Protein AF-A0A7S1EB50-F1 (afdb_monomer)

Radius of gyration: 29.77 Å; Cα contacts (8 Å, |Δi|>4): 105; chains: 1; bounding box: 61×73×79 Å

Foldseek 3Di:
DDFDADPVRHGPDPPPPPDPPPPPPVLPPLPLVVVVVLLVVLVVPLPPQVSLLVSLVVVLVSVVSVHDCLVCLLSLLVSQLVHDPVHNNSLVSQLVSCLVDVVSLVSNLVSLVVCCVVRVVRSVVSNQSSCCSNVNDDDDDDDDPPPPPPPPDDDPPDPPDDPDDDDDDDDDDDDDDD

Solvent-accessible surface area (backbone atoms only — not comparable to full-atom values): 11527 Å² total; per-residue (Å²): 139,84,83,67,56,46,98,86,69,46,74,61,77,74,93,79,76,92,74,79,73,75,77,74,67,80,68,73,81,67,60,72,62,56,58,54,50,53,52,51,46,52,70,70,42,70,86,39,64,70,61,39,40,54,50,26,53,48,50,47,57,37,44,79,70,71,45,76,61,72,89,46,39,71,61,54,50,55,51,45,65,69,45,53,91,92,45,60,40,55,53,50,33,52,50,54,50,18,64,78,33,56,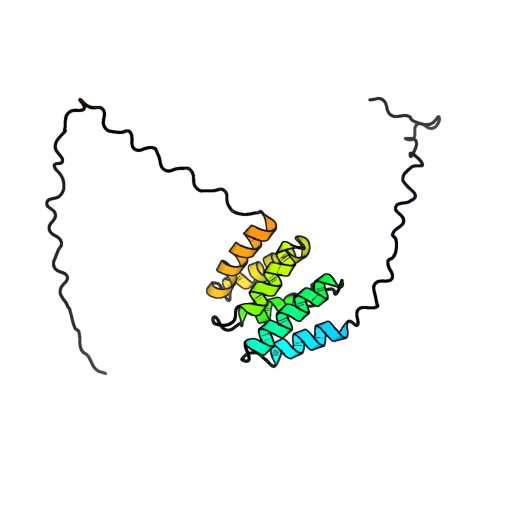69,58,29,50,55,53,42,55,54,45,60,74,49,26,88,84,43,49,87,57,30,52,67,49,45,56,54,42,45,33,53,69,76,41,73,78,79,79,78,77,77,75,78,76,74,73,73,78,60,95,81,65,78,83,78,72,91,83,82,80,92,70,76,80,80,84,81,76,87,79,84,83,85,78,93,132

Organism: Hemiselmis andersenii (NCBI:txid464988)

Sequence (178 aa):
MRGRFDESGYPVQSEGADRIAYDAEVTPQAKPWMLFQGLTALYVYKRAPRARAALCNSLVAMHNKGYDLEAYLPQLCDLSLREPPSDPSLKKALLTVSSECPTFAFSVWYFLQSVQDECPAQTKPFLYLLEACIFGPPPPPPPPPRRRRPSPGAPLEESRAWTGSPPLVGTGRAVSQS

Mean predicted aligned error: 14.93 Å

pLDDT: mean 82.05, std 17.03, range [43.88, 98.31]

Secondary structure (DSSP, 8-state):
-PPPB-TTS-B---S----------------THHHHHHHHHHHH-TT-HHHHHHHHHHHHHHHTTT---GGGHHHHHHHHHT--TT--HHHHHHHHHHHH-HHHHHHHHHHHHHTTTTSHHHHHHHHHHHHHHHH-SPPPPPPPP---PPPTT-----------PPP-----------

Structure (mmCIF, N/CA/C/O backbone):
data_AF-A0A7S1EB50-F1
#
_entry.id   AF-A0A7S1EB50-F1
#
loop_
_atom_site.group_PDB
_atom_site.id
_atom_site.type_symbol
_atom_site.label_atom_id
_atom_site.label_alt_id
_atom_site.label_comp_id
_atom_site.label_asym_id
_atom_site.label_en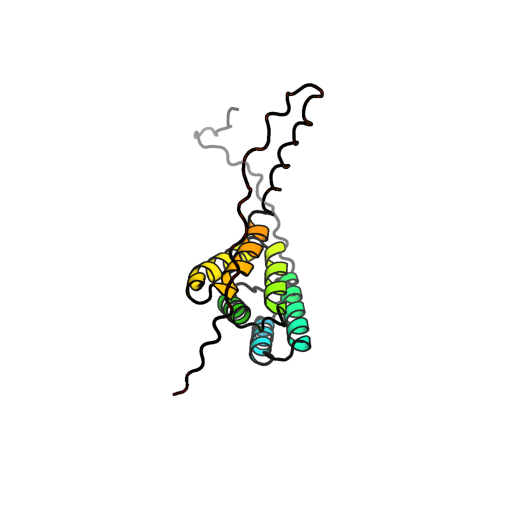tity_id
_atom_site.label_seq_id
_atom_site.pdbx_PDB_ins_code
_atom_site.Cartn_x
_atom_site.Cartn_y
_atom_site.Cartn_z
_atom_site.occupancy
_atom_site.B_iso_or_equiv
_atom_site.auth_seq_id
_atom_site.auth_comp_id
_atom_site.auth_asym_id
_atom_site.auth_atom_id
_atom_site.pdbx_PDB_model_num
ATOM 1 N N . MET A 1 1 ? 17.635 45.102 -1.025 1.00 49.16 1 MET A N 1
ATOM 2 C CA . MET A 1 1 ? 18.226 44.421 -2.197 1.00 49.16 1 MET A CA 1
ATOM 3 C C . MET A 1 1 ? 17.653 45.072 -3.451 1.00 49.16 1 MET A C 1
ATOM 5 O O . MET A 1 1 ? 16.439 45.078 -3.585 1.00 49.16 1 MET A O 1
ATOM 9 N N . ARG A 1 2 ? 18.474 45.718 -4.292 1.00 51.72 2 ARG A N 1
ATOM 10 C CA . ARG A 1 2 ? 18.031 46.344 -5.557 1.00 51.72 2 ARG A CA 1
ATOM 11 C C . ARG A 1 2 ? 18.308 45.369 -6.706 1.00 51.72 2 ARG A C 1
ATOM 13 O O . ARG A 1 2 ? 19.456 44.963 -6.860 1.00 51.72 2 ARG A O 1
ATOM 20 N N . GLY A 1 3 ? 17.280 44.977 -7.459 1.00 60.62 3 GLY A N 1
ATOM 21 C CA . GLY A 1 3 ? 17.431 44.154 -8.667 1.00 60.62 3 GLY A CA 1
ATOM 22 C C . GLY A 1 3 ? 18.062 44.950 -9.814 1.00 60.62 3 GLY A C 1
ATOM 23 O O . GLY A 1 3 ? 17.874 46.165 -9.886 1.00 60.62 3 GLY A O 1
ATOM 24 N N . ARG A 1 4 ? 18.837 44.284 -10.682 1.00 70.00 4 ARG A N 1
ATOM 25 C CA . ARG A 1 4 ? 19.349 44.874 -11.931 1.00 70.00 4 ARG A CA 1
ATOM 26 C C . ARG A 1 4 ? 18.284 44.755 -13.022 1.00 70.00 4 ARG A C 1
ATOM 28 O O . ARG A 1 4 ? 17.777 43.664 -13.266 1.00 70.00 4 ARG A O 1
ATOM 35 N N . PHE A 1 5 ? 17.997 45.875 -13.669 1.00 76.19 5 PHE A N 1
ATOM 36 C CA . PHE A 1 5 ? 17.127 45.984 -14.837 1.00 76.19 5 PHE A CA 1
ATOM 37 C C . PHE A 1 5 ? 17.976 46.464 -16.016 1.00 76.19 5 PHE A C 1
ATOM 39 O O . PHE A 1 5 ? 18.967 47.169 -15.798 1.00 76.19 5 PHE A O 1
ATOM 46 N N . ASP A 1 6 ? 17.630 46.043 -17.228 1.00 78.19 6 ASP A N 1
ATOM 47 C CA . ASP A 1 6 ? 18.276 46.537 -18.444 1.00 78.19 6 ASP A CA 1
ATOM 48 C C . ASP A 1 6 ? 17.804 47.958 -18.806 1.00 78.19 6 ASP A C 1
ATOM 50 O O . ASP A 1 6 ? 16.931 48.534 -18.150 1.00 78.19 6 ASP A O 1
ATOM 54 N N . GLU A 1 7 ? 18.390 48.545 -19.855 1.00 75.19 7 GLU A N 1
ATOM 55 C CA . GLU A 1 7 ? 18.033 49.893 -20.327 1.00 75.19 7 GLU A CA 1
ATOM 56 C C . GLU A 1 7 ? 16.587 49.994 -20.845 1.00 75.19 7 GLU A C 1
ATOM 58 O O . GLU A 1 7 ? 16.053 51.096 -20.966 1.00 75.19 7 GLU A O 1
ATOM 63 N N . SER A 1 8 ? 15.920 48.861 -21.090 1.00 77.12 8 SER A N 1
ATOM 64 C CA . SER A 1 8 ? 14.496 48.792 -21.431 1.00 77.12 8 SER A CA 1
ATOM 65 C C . SER A 1 8 ? 13.569 48.617 -20.220 1.00 77.12 8 SER A C 1
ATOM 67 O O . SER A 1 8 ? 12.350 48.578 -20.385 1.00 77.12 8 SER A O 1
ATOM 69 N N . GLY A 1 9 ? 14.115 48.557 -19.002 1.00 74.31 9 GLY A N 1
ATOM 70 C CA . GLY A 1 9 ? 13.346 48.434 -17.764 1.00 74.31 9 GLY A CA 1
ATOM 71 C C . GLY A 1 9 ? 12.836 47.021 -17.472 1.00 74.31 9 GLY A C 1
ATOM 72 O O . GLY A 1 9 ? 12.031 46.852 -16.554 1.00 74.31 9 GLY A O 1
ATOM 73 N N . TYR A 1 10 ? 13.304 46.004 -18.200 1.00 64.12 10 TYR A N 1
ATOM 74 C CA . TYR A 1 10 ? 12.953 44.611 -17.940 1.00 64.12 10 TYR A CA 1
ATOM 75 C C . TYR A 1 10 ? 13.976 43.958 -16.996 1.00 64.12 10 TYR A C 1
ATOM 77 O O . TYR A 1 10 ? 15.159 44.318 -16.993 1.00 64.12 10 TYR A O 1
ATOM 85 N N . PRO A 1 11 ? 13.535 43.036 -16.116 1.00 68.00 11 PRO A N 1
ATOM 86 C CA . PRO A 1 11 ? 14.445 42.329 -15.226 1.00 68.00 11 PRO A CA 1
ATOM 87 C C . PRO A 1 11 ? 15.399 41.475 -16.063 1.00 68.00 11 PRO A C 1
ATOM 89 O O . PRO A 1 11 ? 14.957 40.634 -16.845 1.00 68.00 11 PRO A O 1
ATOM 92 N N . VAL A 1 12 ? 16.706 41.687 -15.882 1.00 68.38 12 VAL A N 1
ATOM 93 C CA . VAL A 1 12 ? 17.742 40.910 -16.571 1.00 68.38 12 VAL A CA 1
ATOM 94 C C . VAL A 1 12 ? 17.598 39.455 -16.134 1.00 68.38 12 VAL A C 1
ATOM 96 O O . VAL A 1 12 ? 17.853 39.128 -14.972 1.00 68.38 12 VAL A O 1
ATOM 99 N N . GLN A 1 13 ? 17.156 38.584 -17.044 1.00 63.00 13 GLN A N 1
ATOM 100 C CA . GLN A 1 13 ? 17.143 37.146 -16.801 1.00 63.00 13 GLN A CA 1
ATOM 101 C C . GLN A 1 13 ? 18.594 36.702 -16.609 1.00 63.00 13 GLN A C 1
ATOM 103 O O . GLN A 1 13 ? 19.422 36.864 -17.502 1.00 63.00 13 GLN A O 1
ATOM 108 N N . SER A 1 14 ? 18.935 36.208 -15.417 1.00 60.41 14 SER A N 1
ATOM 109 C CA . SER A 1 14 ? 20.271 35.680 -15.169 1.00 60.41 14 SER A CA 1
ATOM 110 C C . SER A 1 14 ? 20.460 34.422 -16.014 1.00 60.41 14 SER A C 1
ATOM 112 O O . SER A 1 14 ? 19.886 33.378 -15.697 1.00 60.41 14 SER A O 1
ATOM 114 N N . GLU A 1 15 ? 21.266 34.517 -17.070 1.00 56.25 15 GLU A N 1
ATOM 115 C CA . GLU A 1 15 ? 21.808 33.376 -17.810 1.00 56.25 15 GLU A CA 1
ATOM 116 C C . GLU A 1 15 ? 22.700 32.552 -16.868 1.00 56.25 15 GLU A C 1
ATOM 118 O O . GLU A 1 15 ? 23.909 32.740 -16.765 1.00 56.25 15 GLU A O 1
ATOM 123 N N . GLY A 1 16 ? 22.066 31.690 -16.080 1.00 52.09 16 GLY A N 1
ATOM 124 C CA . GLY A 1 16 ? 22.719 30.879 -15.056 1.00 52.09 16 GLY A CA 1
ATOM 125 C C . GLY A 1 16 ? 21.873 29.698 -14.587 1.00 52.09 16 GLY A C 1
ATOM 126 O O . GLY A 1 16 ? 22.084 29.213 -13.481 1.00 52.09 16 GLY A O 1
ATOM 127 N N . ALA A 1 17 ? 20.904 29.255 -15.396 1.00 51.28 17 ALA A N 1
ATOM 128 C CA . ALA A 1 17 ? 20.022 28.128 -15.081 1.00 51.28 17 ALA A CA 1
ATOM 129 C C . ALA A 1 17 ? 20.026 27.018 -16.150 1.00 51.28 17 ALA A C 1
ATOM 131 O O . ALA A 1 17 ? 19.278 26.054 -16.028 1.00 51.28 17 ALA A O 1
ATOM 132 N N . ASP A 1 18 ? 20.899 27.098 -17.156 1.00 50.00 18 ASP A N 1
ATOM 133 C CA . ASP A 1 18 ? 21.040 26.053 -18.171 1.00 50.00 18 ASP A CA 1
ATOM 134 C C . ASP A 1 18 ? 22.227 25.153 -17.843 1.00 50.00 18 ASP A C 1
ATOM 136 O O . ASP A 1 18 ? 23.355 25.408 -18.262 1.00 50.00 18 ASP A O 1
ATOM 140 N N . ARG A 1 19 ? 21.949 24.115 -17.044 1.00 46.94 19 ARG A N 1
ATOM 141 C CA . ARG A 1 19 ? 22.565 22.768 -17.054 1.00 46.94 19 ARG A CA 1
ATOM 142 C C . ARG A 1 19 ? 22.299 22.057 -15.727 1.00 46.94 19 ARG A C 1
ATOM 144 O O . ARG A 1 19 ? 23.217 21.635 -15.032 1.00 46.94 19 ARG A O 1
ATOM 151 N N . ILE A 1 20 ? 21.027 21.834 -15.404 1.00 52.47 20 ILE A N 1
ATOM 152 C CA . ILE A 1 20 ? 20.704 20.544 -14.792 1.00 52.47 20 ILE A CA 1
ATOM 153 C C . ILE A 1 20 ? 20.664 19.587 -15.974 1.00 52.47 20 ILE A C 1
ATOM 155 O O . ILE A 1 20 ? 19.662 19.479 -16.677 1.00 52.47 20 ILE A O 1
ATOM 159 N N . ALA A 1 21 ? 21.819 18.991 -16.270 1.00 46.69 21 ALA A N 1
ATOM 160 C CA . ALA A 1 21 ? 21.855 17.798 -17.087 1.00 46.69 21 ALA A CA 1
ATOM 161 C C . ALA A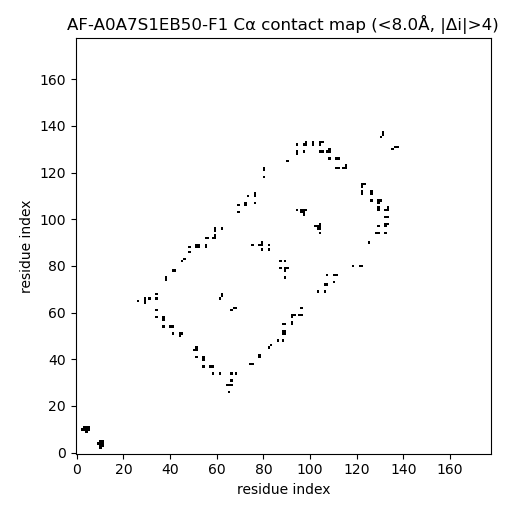 1 21 ? 20.953 16.791 -16.371 1.00 46.69 21 ALA A C 1
ATOM 163 O O . ALA A 1 21 ? 21.308 16.263 -15.320 1.00 46.69 21 ALA A O 1
ATOM 164 N N . TYR A 1 22 ? 19.746 16.591 -16.898 1.00 51.50 22 TYR A N 1
ATOM 165 C CA . TYR A 1 22 ? 19.056 15.335 -16.696 1.00 51.50 22 TYR A CA 1
ATOM 166 C C . TYR A 1 22 ? 19.964 14.305 -17.355 1.00 51.50 22 TYR A C 1
ATOM 168 O O . TYR A 1 22 ? 19.882 14.083 -18.564 1.00 51.50 22 TYR A O 1
ATOM 176 N N . ASP A 1 23 ? 20.889 13.750 -16.573 1.00 43.88 23 ASP A N 1
ATOM 177 C CA . ASP A 1 23 ? 21.446 12.442 -16.851 1.00 43.88 23 ASP A CA 1
ATOM 178 C C . ASP A 1 23 ? 20.229 11.530 -16.948 1.00 43.88 23 ASP A C 1
ATOM 180 O O . ASP A 1 23 ? 19.677 11.059 -15.954 1.00 43.88 23 ASP A O 1
ATOM 184 N N . ALA A 1 24 ? 19.732 11.375 -18.173 1.00 52.19 24 ALA A N 1
ATOM 185 C CA . ALA A 1 24 ? 18.823 10.321 -18.545 1.00 52.19 24 ALA A CA 1
ATOM 186 C C . ALA A 1 24 ? 19.638 9.037 -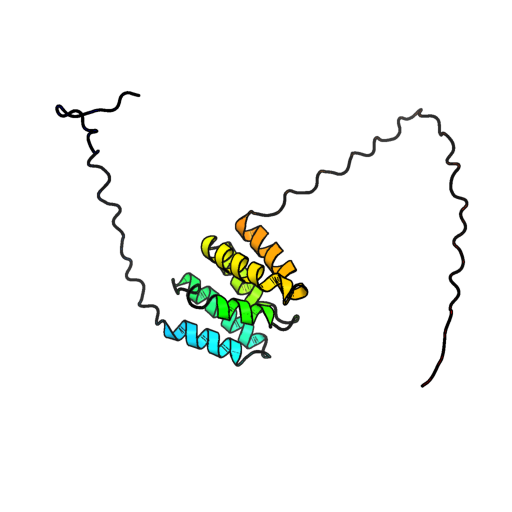18.414 1.00 52.19 24 ALA A C 1
ATOM 188 O O . ALA A 1 24 ? 20.107 8.470 -19.403 1.00 52.19 24 ALA A O 1
ATOM 189 N N . GLU A 1 25 ? 19.874 8.623 -17.165 1.00 54.06 25 GLU A N 1
ATOM 190 C CA . GLU A 1 25 ? 20.243 7.265 -16.844 1.00 54.06 25 GLU A CA 1
ATOM 191 C C . GLU A 1 25 ? 19.271 6.408 -17.633 1.00 54.06 25 GLU A C 1
ATOM 193 O O . GLU A 1 25 ? 18.050 6.528 -17.485 1.00 54.06 25 GLU A O 1
ATOM 198 N N . VAL A 1 26 ? 19.835 5.634 -18.559 1.00 50.88 26 VAL A N 1
ATOM 199 C CA . VAL A 1 26 ? 19.130 4.657 -19.373 1.00 50.88 26 VAL A CA 1
ATOM 200 C C . VAL A 1 26 ? 18.449 3.725 -18.389 1.00 50.88 26 VAL A C 1
ATOM 202 O O . VAL A 1 26 ? 19.030 2.748 -17.921 1.00 50.88 26 VAL A O 1
ATOM 205 N N . THR A 1 27 ? 17.224 4.078 -18.018 1.00 56.44 27 THR A N 1
ATOM 206 C CA . THR A 1 27 ? 16.414 3.302 -17.104 1.00 56.44 27 THR A CA 1
ATOM 207 C C . THR A 1 27 ? 16.140 2.034 -17.895 1.00 56.44 27 THR A C 1
ATOM 209 O O . THR A 1 27 ? 15.552 2.118 -18.980 1.00 56.44 27 THR A O 1
ATOM 212 N N . PRO A 1 28 ? 16.662 0.872 -17.465 1.00 54.91 28 PRO A N 1
ATOM 213 C CA . PRO A 1 28 ? 16.503 -0.361 -18.218 1.00 54.91 28 PRO A CA 1
ATOM 214 C C . PRO A 1 28 ? 15.012 -0.527 -18.459 1.00 54.91 28 PRO A C 1
ATOM 216 O O . PRO A 1 28 ? 14.283 -0.567 -17.474 1.00 54.91 28 PRO A O 1
ATOM 219 N N . GLN A 1 29 ? 14.578 -0.537 -19.733 1.00 61.22 29 GLN A N 1
ATOM 220 C CA . GLN A 1 29 ? 13.164 -0.534 -20.125 1.00 61.22 29 GLN A CA 1
ATOM 221 C C . GLN A 1 29 ? 12.398 -1.529 -19.255 1.00 61.22 29 GLN A C 1
ATOM 223 O O . GLN A 1 29 ? 12.422 -2.745 -19.481 1.00 61.22 29 GLN A O 1
ATOM 228 N N . ALA A 1 30 ? 11.773 -0.996 -18.212 1.00 65.44 30 ALA A N 1
ATOM 229 C CA . ALA A 1 30 ? 11.058 -1.764 -17.229 1.00 65.44 30 ALA A CA 1
ATOM 230 C C . ALA A 1 30 ? 9.870 -2.338 -17.982 1.00 65.44 30 ALA A C 1
ATOM 232 O O . ALA A 1 30 ? 9.013 -1.593 -18.449 1.00 65.44 30 ALA A O 1
ATOM 233 N N . LYS A 1 31 ? 9.871 -3.653 -18.214 1.00 80.75 31 LYS A N 1
ATOM 234 C CA . LYS A 1 31 ? 8.859 -4.294 -19.053 1.00 80.75 31 LYS A CA 1
ATOM 235 C C . LYS A 1 31 ? 7.510 -4.156 -18.340 1.00 80.75 31 LYS A C 1
ATOM 237 O O . LYS A 1 31 ? 7.313 -4.856 -17.344 1.00 80.75 31 LYS A O 1
ATOM 242 N N . PRO A 1 32 ? 6.563 -3.322 -18.820 1.00 77.31 32 PRO A N 1
ATOM 243 C CA . PRO A 1 32 ? 5.372 -2.969 -18.037 1.00 77.31 32 PRO A CA 1
ATOM 244 C C . PRO A 1 32 ? 4.503 -4.184 -17.682 1.00 77.31 32 PRO A C 1
ATOM 246 O O . PRO A 1 32 ? 3.821 -4.209 -16.659 1.00 77.31 32 PRO A O 1
ATOM 249 N N . TRP A 1 33 ? 4.581 -5.242 -18.494 1.00 87.06 33 TRP A N 1
ATOM 250 C CA . TRP A 1 33 ? 3.868 -6.497 -18.272 1.00 87.06 33 TRP A CA 1
ATOM 251 C C . TRP A 1 33 ? 4.336 -7.280 -17.036 1.00 87.06 33 TRP A C 1
ATOM 253 O O . TRP A 1 33 ? 3.578 -8.114 -16.545 1.00 87.06 33 TRP A O 1
ATOM 263 N N . MET A 1 34 ? 5.542 -7.036 -16.506 1.00 89.12 34 MET A N 1
ATOM 264 C CA . MET A 1 34 ? 6.026 -7.732 -15.304 1.00 89.12 34 MET A CA 1
ATOM 265 C C . MET A 1 34 ? 5.210 -7.357 -14.062 1.00 89.12 34 MET A C 1
ATOM 267 O O . MET A 1 34 ? 4.841 -8.241 -13.288 1.00 89.12 34 MET A O 1
ATOM 271 N N . LEU A 1 35 ? 4.850 -6.076 -13.911 1.00 91.00 35 LEU A N 1
ATOM 272 C CA . LEU A 1 35 ? 3.951 -5.630 -12.842 1.00 91.00 35 LEU A CA 1
ATOM 273 C C . LEU A 1 35 ? 2.582 -6.286 -12.961 1.00 91.00 35 LEU A C 1
ATOM 275 O O . LEU A 1 35 ? 2.066 -6.828 -11.985 1.00 91.00 35 LEU A O 1
ATOM 279 N N . PHE A 1 36 ? 2.024 -6.292 -14.171 1.00 93.31 36 PHE A N 1
ATOM 280 C CA . PHE A 1 36 ? 0.737 -6.922 -14.434 1.00 93.31 36 PHE A CA 1
ATOM 281 C C . PHE A 1 36 ? 0.748 -8.421 -14.093 1.00 93.31 36 PHE A C 1
ATOM 283 O O . PHE A 1 36 ? -0.198 -8.925 -13.484 1.00 93.31 36 PHE A O 1
ATOM 290 N N . GLN A 1 37 ? 1.826 -9.141 -14.418 1.00 94.19 37 GLN A N 1
ATOM 291 C CA . GLN A 1 37 ? 1.982 -10.547 -14.035 1.00 94.19 37 GLN A CA 1
ATOM 292 C C . GLN A 1 37 ? 2.087 -10.731 -12.519 1.00 94.19 37 GLN A C 1
ATOM 294 O O . GLN A 1 37 ? 1.429 -11.618 -11.977 1.00 94.19 37 GLN A O 1
ATOM 299 N N . GLY A 1 38 ? 2.861 -9.889 -11.827 1.00 93.50 38 GLY A N 1
ATOM 300 C CA . GLY A 1 38 ? 2.959 -9.915 -10.365 1.00 93.50 38 GLY A CA 1
ATOM 301 C C . GLY A 1 38 ? 1.607 -9.665 -9.691 1.00 93.50 38 GLY A C 1
ATOM 302 O O . GLY A 1 38 ? 1.206 -10.409 -8.795 1.00 93.50 38 GLY A O 1
ATOM 303 N N . LEU A 1 39 ? 0.857 -8.679 -10.187 1.00 94.88 39 LEU A N 1
ATOM 304 C CA . LEU A 1 39 ? -0.496 -8.372 -9.733 1.00 94.88 39 LEU A CA 1
ATOM 305 C C . LEU A 1 39 ? -1.450 -9.548 -9.986 1.00 94.88 39 LEU A C 1
ATOM 307 O O . LEU A 1 39 ? -2.152 -9.988 -9.076 1.00 94.88 39 LEU A O 1
ATOM 311 N N . THR A 1 40 ? -1.433 -10.111 -11.195 1.00 95.75 40 THR A N 1
ATOM 312 C CA . THR A 1 40 ? -2.238 -11.289 -11.554 1.00 95.75 40 THR A CA 1
ATOM 313 C C . THR A 1 40 ? -1.913 -12.473 -10.641 1.00 95.75 40 THR A C 1
ATOM 315 O O . THR A 1 40 ? -2.815 -13.134 -10.128 1.00 95.75 40 THR A O 1
ATOM 318 N N . ALA A 1 41 ? -0.630 -12.710 -10.358 1.00 95.31 41 ALA A N 1
ATOM 319 C CA . ALA A 1 41 ? -0.201 -13.753 -9.438 1.00 95.31 41 ALA A CA 1
ATOM 320 C C . ALA A 1 41 ? -0.748 -13.522 -8.019 1.00 95.31 41 ALA A C 1
ATOM 322 O O . ALA A 1 41 ? -1.214 -14.470 -7.390 1.00 95.31 41 ALA A O 1
ATOM 323 N N . LEU A 1 42 ? -0.786 -12.282 -7.519 1.00 95.25 42 LEU A N 1
ATOM 324 C CA . LEU A 1 42 ? -1.401 -11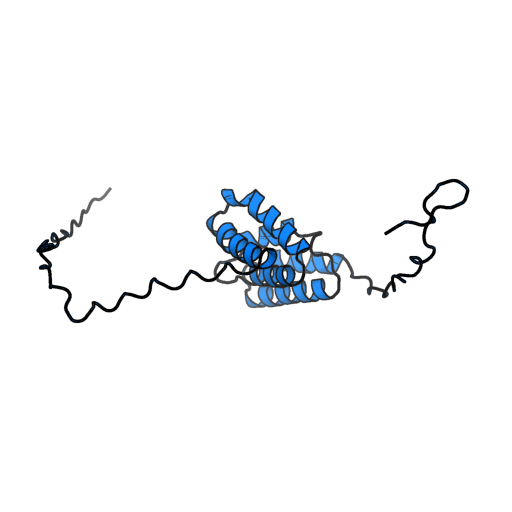.977 -6.220 1.00 95.25 42 LEU A CA 1
ATOM 325 C C . LEU A 1 42 ? -2.907 -12.273 -6.180 1.00 95.25 42 LEU A C 1
ATOM 327 O O . LEU A 1 42 ? -3.405 -12.717 -5.139 1.00 95.25 42 LEU A O 1
ATOM 331 N N . TYR A 1 43 ? -3.623 -12.079 -7.293 1.00 93.69 43 TYR A N 1
ATOM 332 C CA . TYR A 1 43 ? -5.031 -12.471 -7.424 1.00 93.69 43 TYR A CA 1
ATOM 333 C C . TYR A 1 43 ? -5.229 -13.992 -7.434 1.00 93.69 43 TYR A C 1
ATOM 335 O O . TYR A 1 43 ? -6.225 -14.474 -6.890 1.00 93.69 43 TYR A O 1
ATOM 343 N N . VAL A 1 44 ? -4.301 -14.748 -8.024 1.00 94.38 44 VAL A N 1
ATOM 344 C CA . VAL A 1 44 ? -4.361 -16.218 -8.083 1.00 94.38 44 VAL A CA 1
ATOM 345 C C . VAL A 1 44 ? -3.971 -16.837 -6.738 1.00 94.38 44 VAL A C 1
ATOM 347 O O . VAL A 1 44 ? -4.689 -17.674 -6.193 1.00 94.38 44 VAL A O 1
ATOM 350 N N . TYR A 1 45 ? -2.871 -16.386 -6.137 1.00 92.00 45 TYR A N 1
ATOM 351 C CA . TYR A 1 45 ? -2.289 -16.973 -4.929 1.00 92.00 45 TYR A CA 1
ATOM 352 C C . TYR A 1 45 ? -2.868 -16.410 -3.620 1.00 92.00 45 TYR A C 1
ATOM 354 O O . TYR A 1 45 ? -2.153 -16.272 -2.632 1.00 92.00 45 TYR A O 1
ATOM 362 N N . LYS A 1 46 ? -4.175 -16.120 -3.551 1.00 86.88 46 LYS A N 1
ATOM 363 C CA . LYS A 1 46 ? -4.830 -15.507 -2.368 1.00 86.88 46 LYS A CA 1
ATOM 364 C C . LYS A 1 46 ? -4.644 -16.267 -1.047 1.00 86.88 46 LYS A C 1
ATOM 366 O O . LYS A 1 46 ? -4.705 -15.655 0.011 1.00 86.88 46 LYS A O 1
ATOM 371 N N . ARG A 1 47 ? -4.438 -17.588 -1.092 1.00 86.81 47 ARG A N 1
ATOM 372 C CA . ARG A 1 47 ? -4.372 -18.468 0.095 1.00 86.81 47 ARG A CA 1
ATOM 373 C C . ARG A 1 47 ? -3.000 -19.104 0.332 1.00 86.81 47 ARG A C 1
ATOM 375 O O . ARG A 1 47 ? -2.906 -20.058 1.096 1.00 86.81 47 ARG A O 1
ATOM 382 N N . ALA A 1 48 ? -1.949 -18.612 -0.322 1.00 92.44 48 ALA A N 1
ATOM 383 C CA . ALA A 1 48 ? -0.597 -19.154 -0.195 1.00 92.44 48 ALA A CA 1
ATOM 384 C C . ALA A 1 48 ? 0.345 -18.114 0.445 1.00 92.44 48 ALA A C 1
ATOM 386 O O . ALA A 1 48 ? 1.037 -17.409 -0.291 1.00 92.44 48 ALA A O 1
ATOM 387 N N . PRO A 1 49 ? 0.423 -18.018 1.791 1.00 92.19 49 PRO A N 1
ATOM 388 C CA . PRO A 1 49 ? 1.114 -16.915 2.471 1.00 92.19 49 PRO A CA 1
ATOM 389 C C . PRO A 1 49 ? 2.580 -16.758 2.061 1.00 92.19 49 PRO A C 1
ATOM 391 O O . PRO A 1 49 ? 3.057 -15.656 1.819 1.00 92.19 49 PRO A O 1
ATOM 394 N N . ARG A 1 50 ? 3.303 -17.875 1.894 1.00 93.38 50 ARG A N 1
ATOM 395 C CA . ARG A 1 50 ? 4.711 -17.851 1.458 1.00 93.38 50 ARG A CA 1
ATOM 396 C C . ARG A 1 50 ? 4.878 -17.290 0.045 1.00 93.38 50 ARG A C 1
ATOM 398 O O . ARG A 1 50 ? 5.779 -16.492 -0.190 1.00 93.38 50 ARG A O 1
ATOM 405 N N . ALA A 1 51 ? 4.011 -17.696 -0.883 1.00 94.31 51 ALA A N 1
ATOM 406 C CA . ALA A 1 51 ? 4.044 -17.199 -2.255 1.00 94.31 51 ALA A CA 1
ATOM 407 C C . ALA A 1 51 ? 3.670 -15.712 -2.303 1.00 94.31 51 ALA A C 1
ATOM 409 O O . ALA A 1 51 ? 4.342 -14.931 -2.968 1.00 94.31 51 ALA A O 1
ATOM 410 N N . ARG A 1 52 ? 2.650 -15.306 -1.537 1.00 95.31 52 ARG A N 1
ATOM 411 C CA . ARG A 1 52 ? 2.239 -13.903 -1.414 1.00 95.31 52 ARG A CA 1
ATOM 412 C C . ARG A 1 52 ? 3.352 -13.026 -0.865 1.00 95.31 52 ARG A C 1
ATOM 414 O O . ARG A 1 52 ? 3.650 -12.009 -1.479 1.00 95.31 52 ARG A O 1
ATOM 421 N N . ALA A 1 53 ? 4.010 -13.438 0.216 1.00 95.94 53 ALA A N 1
ATOM 422 C CA . ALA A 1 53 ? 5.142 -12.708 0.779 1.00 95.94 53 ALA A CA 1
ATOM 423 C C . ALA A 1 53 ? 6.272 -12.519 -0.251 1.00 95.94 53 ALA A C 1
ATOM 425 O O . ALA A 1 53 ? 6.772 -11.410 -0.419 1.00 95.94 53 ALA A O 1
ATOM 426 N N . ALA A 1 54 ? 6.625 -13.565 -1.007 1.00 96.62 54 ALA A N 1
ATOM 427 C CA . ALA A 1 54 ? 7.633 -13.471 -2.065 1.00 96.62 54 ALA A CA 1
ATOM 428 C C . ALA A 1 54 ? 7.217 -12.524 -3.211 1.00 96.62 54 ALA A C 1
ATOM 430 O O . ALA A 1 54 ? 8.037 -11.745 -3.703 1.00 96.62 54 ALA A O 1
ATOM 431 N N . LEU A 1 55 ? 5.941 -12.549 -3.611 1.00 96.62 55 LEU A N 1
ATOM 432 C CA . LEU A 1 55 ? 5.385 -11.631 -4.611 1.00 96.62 55 LEU A CA 1
ATOM 433 C C . LEU A 1 55 ? 5.386 -10.180 -4.112 1.00 96.62 55 LEU A C 1
ATOM 435 O O . LEU A 1 55 ? 5.758 -9.279 -4.857 1.00 96.62 55 LEU A O 1
ATOM 439 N N . CYS A 1 56 ? 5.041 -9.953 -2.845 1.00 97.38 56 CYS A N 1
ATOM 440 C CA . CYS A 1 56 ? 5.066 -8.632 -2.219 1.00 97.38 56 CYS A CA 1
ATOM 441 C C . CYS A 1 56 ? 6.497 -8.080 -2.127 1.00 97.38 56 CYS A C 1
ATOM 443 O O . CYS A 1 56 ? 6.732 -6.933 -2.495 1.00 97.38 56 CYS A O 1
ATOM 445 N N . ASN A 1 57 ? 7.477 -8.912 -1.759 1.00 97.56 57 ASN A N 1
ATOM 446 C CA . ASN A 1 57 ? 8.894 -8.532 -1.805 1.00 97.56 57 ASN A CA 1
ATOM 447 C C . ASN A 1 57 ? 9.343 -8.183 -3.232 1.00 97.56 57 ASN A C 1
ATOM 449 O O . ASN A 1 57 ? 10.129 -7.260 -3.434 1.00 97.56 57 ASN A O 1
ATOM 453 N N . SER A 1 58 ? 8.822 -8.901 -4.231 1.00 96.25 58 SER A N 1
ATOM 454 C CA . SER A 1 58 ? 9.099 -8.612 -5.641 1.00 96.25 58 SER A CA 1
ATOM 455 C C . SER A 1 58 ? 8.481 -7.284 -6.087 1.00 96.25 58 SER A C 1
ATOM 457 O O . SER A 1 58 ? 9.113 -6.574 -6.861 1.00 96.25 58 SER A O 1
ATOM 459 N N . LEU A 1 59 ? 7.296 -6.910 -5.585 1.00 96.31 59 LEU A N 1
ATOM 460 C CA . LEU A 1 59 ? 6.691 -5.595 -5.843 1.00 96.31 59 LEU A CA 1
ATOM 461 C C . LEU A 1 59 ? 7.551 -4.452 -5.302 1.00 96.31 59 LEU A C 1
ATOM 463 O O . LEU A 1 59 ? 7.814 -3.509 -6.042 1.00 96.31 59 LEU A O 1
ATOM 467 N N . VAL A 1 60 ? 8.041 -4.564 -4.064 1.00 97.19 60 VAL A N 1
ATOM 468 C CA . VAL A 1 60 ? 8.968 -3.574 -3.485 1.00 97.19 60 VAL A CA 1
ATOM 469 C C . VAL A 1 60 ? 10.249 -3.495 -4.321 1.00 97.19 60 VAL A C 1
ATOM 471 O O . VAL A 1 60 ? 10.670 -2.419 -4.727 1.00 97.19 60 VAL A O 1
ATOM 474 N N . ALA A 1 61 ? 10.834 -4.639 -4.685 1.00 95.38 61 ALA A N 1
ATOM 475 C CA . ALA A 1 61 ? 12.025 -4.661 -5.533 1.00 95.38 61 ALA A CA 1
ATOM 476 C C . ALA A 1 61 ? 11.785 -4.068 -6.935 1.00 95.38 61 ALA A C 1
ATOM 478 O O . ALA A 1 61 ? 12.714 -3.527 -7.532 1.00 95.38 61 ALA A O 1
ATOM 479 N N . MET A 1 62 ? 10.571 -4.183 -7.483 1.00 93.69 62 MET A N 1
AT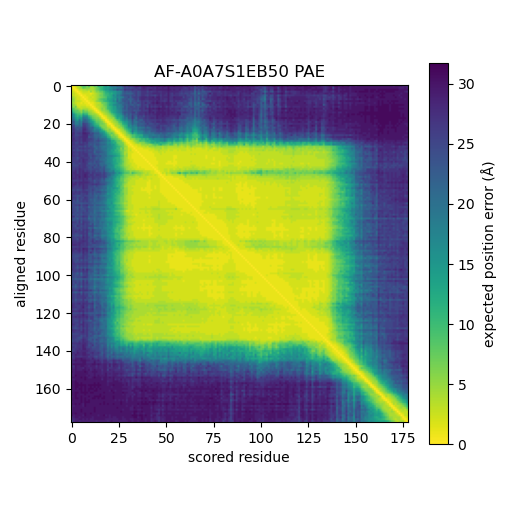OM 480 C CA . MET A 1 62 ? 10.195 -3.533 -8.741 1.00 93.69 62 MET A CA 1
ATOM 481 C C . MET A 1 62 ? 10.052 -2.020 -8.558 1.00 93.69 62 MET A C 1
ATOM 483 O O . MET A 1 62 ? 10.603 -1.283 -9.370 1.00 93.69 62 MET A O 1
ATOM 487 N N . HIS A 1 63 ? 9.415 -1.547 -7.485 1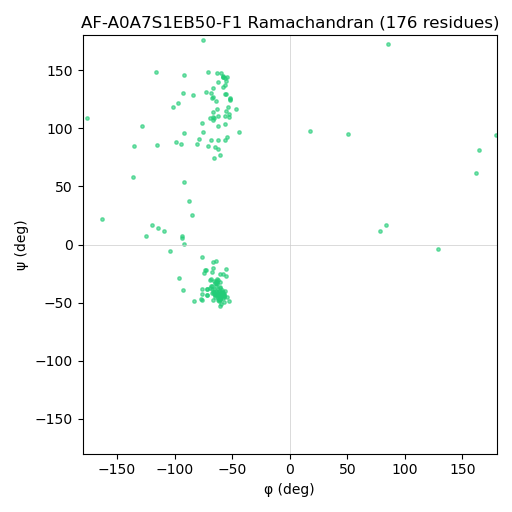.00 94.44 63 HIS A N 1
ATOM 488 C CA . HIS A 1 63 ? 9.374 -0.115 -7.167 1.00 94.44 63 HIS A CA 1
ATOM 489 C C . HIS A 1 63 ? 10.780 0.495 -7.130 1.00 94.44 63 HIS A C 1
ATOM 491 O O . HIS A 1 63 ? 11.057 1.459 -7.837 1.00 94.44 63 HIS A O 1
ATOM 497 N N . ASN A 1 64 ? 11.706 -0.159 -6.427 1.00 94.38 64 ASN A N 1
ATOM 498 C CA . ASN A 1 64 ? 13.089 0.307 -6.277 1.00 94.38 64 ASN A CA 1
ATOM 499 C C . ASN A 1 64 ? 13.879 0.290 -7.598 1.00 94.38 64 ASN A C 1
ATOM 501 O O . ASN A 1 64 ? 14.942 0.894 -7.696 1.00 94.38 64 ASN A O 1
ATOM 505 N N . LYS A 1 65 ? 13.372 -0.405 -8.622 1.00 93.00 65 LYS A N 1
ATOM 506 C CA . LYS A 1 65 ? 13.911 -0.407 -9.991 1.00 93.00 65 LYS A CA 1
ATOM 507 C C . LYS A 1 65 ? 13.230 0.619 -10.906 1.00 93.00 65 LYS A C 1
ATOM 509 O O . LYS A 1 65 ? 13.473 0.590 -12.109 1.00 93.00 65 LYS A O 1
ATOM 514 N N . GLY A 1 66 ? 12.368 1.481 -10.368 1.00 92.19 66 GLY A N 1
ATOM 515 C CA . GLY A 1 66 ? 11.657 2.520 -11.115 1.00 92.19 66 GLY A CA 1
ATOM 516 C C . GLY A 1 66 ? 10.385 2.041 -11.817 1.00 92.19 66 GLY A C 1
ATOM 517 O O . GLY A 1 66 ? 9.905 2.710 -12.727 1.00 92.19 66 GLY A O 1
ATOM 518 N N . TYR A 1 67 ? 9.835 0.881 -11.442 1.00 92.38 67 TYR A N 1
ATOM 519 C CA . TYR A 1 67 ? 8.541 0.459 -11.973 1.00 92.38 67 TYR A CA 1
ATOM 520 C C . TYR A 1 67 ? 7.414 1.295 -11.353 1.00 92.38 67 TYR A C 1
ATOM 522 O O . TYR A 1 67 ? 7.318 1.414 -10.130 1.00 92.38 67 TYR A O 1
ATOM 530 N N . ASP A 1 68 ? 6.532 1.815 -12.206 1.00 93.19 68 ASP A N 1
ATOM 531 C CA . ASP A 1 68 ? 5.383 2.616 -11.790 1.00 93.19 68 ASP A CA 1
ATOM 532 C C . ASP A 1 68 ? 4.277 1.738 -11.182 1.00 93.19 68 ASP A C 1
ATOM 534 O O . ASP A 1 68 ? 3.462 1.128 -11.880 1.00 93.19 68 ASP A O 1
ATOM 538 N N . LEU A 1 69 ? 4.271 1.654 -9.851 1.00 95.00 69 LEU A N 1
ATOM 539 C CA . LEU A 1 69 ? 3.216 0.981 -9.099 1.00 95.00 69 LEU A CA 1
ATOM 540 C C . LEU A 1 69 ? 1.910 1.787 -9.057 1.00 95.00 69 LEU A C 1
ATOM 542 O O . LEU A 1 69 ? 0.856 1.188 -8.834 1.00 95.00 69 LEU A O 1
ATOM 546 N N . GLU A 1 70 ? 1.952 3.108 -9.264 1.00 95.12 70 GLU A N 1
ATOM 547 C CA . GLU A 1 70 ? 0.767 3.970 -9.171 1.00 95.12 70 GLU A CA 1
ATOM 548 C C . GLU A 1 70 ? -0.245 3.650 -10.273 1.00 95.12 70 GLU A C 1
ATOM 550 O O . GLU A 1 70 ? -1.452 3.654 -10.024 1.00 95.12 70 GLU A O 1
ATOM 555 N N . ALA A 1 71 ? 0.235 3.219 -11.444 1.00 94.19 71 ALA A N 1
ATOM 556 C CA . ALA A 1 71 ? -0.598 2.724 -12.541 1.00 94.19 71 ALA A CA 1
ATOM 557 C C . ALA A 1 71 ? -1.536 1.557 -12.152 1.00 94.19 71 ALA A C 1
ATOM 559 O O . ALA A 1 71 ? -2.541 1.321 -12.825 1.00 94.19 71 ALA A O 1
ATOM 560 N N . TYR A 1 72 ? -1.230 0.828 -11.073 1.00 96.31 72 TYR A N 1
ATOM 561 C CA . TYR A 1 72 ? -2.016 -0.309 -10.575 1.00 96.31 72 TYR A CA 1
ATOM 562 C C . TYR A 1 72 ? -2.535 -0.103 -9.144 1.00 96.31 72 TYR A C 1
ATOM 564 O O . TYR A 1 72 ? -2.929 -1.061 -8.468 1.00 96.31 72 TYR A O 1
ATOM 572 N N . LEU A 1 73 ? -2.525 1.139 -8.658 1.00 96.19 73 LEU A N 1
ATOM 573 C CA . LEU A 1 73 ? -2.857 1.467 -7.276 1.00 96.19 73 LEU A CA 1
ATOM 574 C C . LEU A 1 73 ? -4.277 1.042 -6.865 1.00 96.19 73 LEU A C 1
ATOM 576 O O . LEU A 1 73 ? -4.394 0.431 -5.800 1.00 96.19 73 LEU A O 1
ATOM 580 N N . PRO A 1 74 ? -5.337 1.237 -7.680 1.00 96.94 74 PRO A N 1
ATOM 581 C CA . PRO A 1 74 ? -6.673 0.756 -7.329 1.00 96.94 74 PRO A CA 1
ATOM 582 C C . PRO A 1 74 ? -6.718 -0.757 -7.082 1.00 96.94 74 PRO A C 1
ATOM 584 O O . PRO A 1 74 ? -7.318 -1.219 -6.113 1.00 96.94 74 PRO A O 1
ATOM 587 N N . GLN A 1 75 ? -6.041 -1.542 -7.924 1.00 97.06 75 GLN A N 1
ATOM 588 C CA . GLN A 1 75 ? -6.018 -2.999 -7.824 1.00 97.06 75 GLN A CA 1
ATOM 589 C C . GLN A 1 75 ? -5.193 -3.476 -6.626 1.00 97.06 75 GLN A C 1
ATOM 591 O O . GLN A 1 75 ? -5.572 -4.448 -5.973 1.00 97.06 75 GLN A O 1
ATOM 596 N N . LEU A 1 76 ? -4.069 -2.813 -6.336 1.00 97.56 76 LEU A N 1
ATOM 597 C CA . LEU A 1 76 ? -3.249 -3.106 -5.160 1.00 97.56 76 LEU A CA 1
ATOM 598 C C . LEU A 1 76 ? -4.002 -2.779 -3.865 1.00 97.56 76 LEU A C 1
ATOM 600 O O . LEU A 1 76 ? -3.987 -3.579 -2.926 1.00 97.56 76 LEU A O 1
ATOM 604 N N . CYS A 1 77 ? -4.709 -1.649 -3.827 1.00 97.62 77 CYS A N 1
ATOM 605 C CA . CYS A 1 77 ? -5.512 -1.255 -2.677 1.00 97.62 77 CYS A CA 1
ATOM 606 C C . CYS A 1 77 ? -6.700 -2.204 -2.465 1.00 97.62 77 CYS A C 1
ATOM 608 O O . CYS A 1 77 ? -6.860 -2.706 -1.352 1.00 97.62 77 CYS A O 1
ATOM 610 N N . ASP A 1 78 ? -7.468 -2.540 -3.508 1.00 96.31 78 ASP A N 1
ATOM 611 C CA . ASP A 1 78 ? -8.563 -3.521 -3.415 1.00 96.31 78 ASP A CA 1
ATOM 612 C C . ASP A 1 78 ? -8.068 -4.883 -2.897 1.00 96.31 78 ASP A C 1
ATOM 614 O O . ASP A 1 78 ? -8.647 -5.457 -1.970 1.00 96.31 78 ASP A O 1
ATOM 618 N N . LEU A 1 79 ? -6.937 -5.375 -3.418 1.00 96.06 79 LEU A N 1
ATOM 619 C CA . LEU A 1 79 ? -6.317 -6.604 -2.922 1.00 96.06 79 LEU A CA 1
ATOM 620 C C . LEU A 1 79 ? -5.936 -6.506 -1.443 1.00 96.06 79 LEU A C 1
ATOM 622 O O . LEU A 1 79 ? -6.137 -7.475 -0.710 1.00 96.06 79 LEU A O 1
ATOM 626 N N . SER A 1 80 ? -5.400 -5.364 -1.004 1.00 96.56 80 SER A N 1
ATOM 627 C CA . SER A 1 80 ? -4.997 -5.154 0.391 1.00 96.56 80 SER A CA 1
ATOM 628 C C . SER A 1 80 ? -6.194 -5.204 1.348 1.00 96.56 80 SER A C 1
ATOM 630 O O . SER A 1 80 ? -6.098 -5.754 2.447 1.00 96.56 80 SER A O 1
ATOM 632 N N . LEU A 1 81 ? -7.359 -4.704 0.924 1.00 95.25 81 LEU A N 1
ATOM 633 C CA . LEU A 1 81 ? -8.587 -4.734 1.721 1.00 95.25 81 LEU A CA 1
ATOM 634 C C . LEU A 1 81 ? -9.137 -6.151 1.882 1.00 95.25 81 LEU A C 1
ATOM 636 O O . LEU A 1 81 ? -9.710 -6.478 2.919 1.00 95.25 81 LEU A O 1
ATOM 640 N N . ARG A 1 82 ? -8.904 -7.009 0.887 1.00 93.06 82 ARG A N 1
ATOM 641 C CA . ARG A 1 82 ? -9.353 -8.407 0.867 1.00 93.06 82 ARG A CA 1
ATOM 642 C C . ARG A 1 82 ? -8.307 -9.395 1.393 1.00 93.06 82 ARG A C 1
ATOM 644 O O . ARG A 1 82 ? -8.525 -10.606 1.300 1.00 93.06 82 ARG A O 1
ATOM 651 N N . GLU A 1 83 ? -7.172 -8.920 1.912 1.00 90.69 83 GLU A N 1
ATOM 652 C CA . GLU A 1 83 ? -6.141 -9.802 2.464 1.00 90.69 83 GLU A CA 1
ATOM 653 C C . GLU A 1 83 ? -6.648 -10.601 3.673 1.00 90.69 83 GLU A C 1
ATOM 655 O O . GLU A 1 83 ? -7.336 -10.047 4.538 1.00 90.69 83 GLU A O 1
ATOM 660 N N . PRO A 1 84 ? -6.271 -11.890 3.788 1.00 88.62 84 PRO A N 1
ATOM 661 C CA . PRO A 1 84 ? -6.502 -12.650 5.007 1.00 88.62 84 PRO A CA 1
ATOM 662 C C . PRO A 1 84 ? -5.856 -11.941 6.211 1.00 88.62 84 PRO A C 1
ATOM 664 O O . PRO A 1 84 ? -4.697 -11.541 6.119 1.00 88.62 84 PRO A O 1
ATOM 667 N N . PRO A 1 85 ? -6.524 -11.847 7.376 1.00 88.69 85 PRO A N 1
ATOM 668 C CA . PRO A 1 85 ? -5.935 -11.226 8.568 1.00 88.69 85 PRO A CA 1
ATOM 669 C C . PRO A 1 85 ? -4.625 -11.882 9.032 1.00 88.69 85 PRO A C 1
ATOM 671 O O . PRO A 1 85 ? -3.797 -11.238 9.669 1.00 88.69 85 PRO A O 1
ATOM 674 N N . SER A 1 86 ? -4.430 -13.163 8.706 1.00 92.19 86 SER A N 1
ATOM 675 C CA . SER A 1 86 ? -3.213 -13.924 8.998 1.00 92.19 86 SER A CA 1
ATOM 676 C C . SER A 1 86 ? -2.034 -13.604 8.072 1.00 92.19 86 SER A C 1
ATOM 678 O O . SER A 1 86 ? -0.919 -14.034 8.358 1.00 92.19 86 SER A O 1
ATOM 680 N N . ASP A 1 87 ? -2.257 -12.869 6.980 1.00 93.38 87 ASP A N 1
ATOM 681 C CA . ASP A 1 87 ? -1.244 -12.546 5.977 1.00 93.38 87 ASP A CA 1
ATOM 682 C C . ASP A 1 87 ? -1.310 -11.062 5.568 1.00 93.38 87 ASP A C 1
ATOM 684 O O . ASP A 1 87 ? -1.933 -10.722 4.564 1.00 93.38 87 ASP A O 1
ATOM 688 N N . PRO A 1 88 ? -0.658 -10.160 6.327 1.00 95.19 88 PRO A N 1
ATOM 689 C CA . PRO A 1 88 ? -0.616 -8.728 6.029 1.00 95.19 88 PRO A CA 1
ATOM 690 C C . PRO A 1 88 ? 0.507 -8.361 5.038 1.00 95.19 88 PRO A C 1
ATOM 692 O O . PRO A 1 88 ? 1.058 -7.261 5.116 1.00 95.19 88 PRO A O 1
ATOM 695 N N . SER A 1 89 ? 0.945 -9.294 4.185 1.00 96.75 89 SER A N 1
ATOM 696 C CA . SER A 1 89 ? 2.145 -9.111 3.358 1.00 96.75 89 SER A CA 1
ATOM 697 C C . SER A 1 89 ? 2.010 -7.963 2.357 1.00 96.75 89 SER A C 1
ATOM 699 O O . SER A 1 89 ? 2.957 -7.189 2.211 1.00 96.75 89 SER A O 1
ATOM 701 N N . LEU A 1 90 ? 0.852 -7.801 1.706 1.00 97.06 90 LEU A N 1
ATOM 702 C CA . LEU A 1 90 ? 0.652 -6.715 0.745 1.00 97.06 90 LEU A CA 1
ATOM 703 C C . LEU A 1 90 ? 0.541 -5.371 1.454 1.00 97.06 90 LEU A C 1
ATOM 705 O O . LEU A 1 90 ? 1.193 -4.423 1.030 1.00 97.06 90 LEU A O 1
ATOM 709 N N . LYS A 1 91 ? -0.203 -5.288 2.566 1.00 97.19 91 LYS A N 1
ATOM 710 C CA . LYS A 1 91 ? -0.234 -4.067 3.394 1.00 97.19 91 LYS A CA 1
ATOM 711 C C . LYS A 1 91 ? 1.167 -3.638 3.822 1.00 97.19 91 LYS A C 1
ATOM 713 O O . LYS A 1 91 ? 1.504 -2.466 3.708 1.00 97.19 91 LYS A O 1
ATOM 718 N N . LYS A 1 92 ? 2.000 -4.584 4.270 1.00 97.56 92 LYS A N 1
ATOM 719 C CA . LYS A 1 92 ? 3.398 -4.311 4.630 1.00 97.56 92 LYS A CA 1
ATOM 720 C C . LYS A 1 92 ? 4.202 -3.789 3.443 1.00 97.56 92 LYS A C 1
ATOM 722 O O . LYS A 1 92 ? 4.883 -2.788 3.601 1.00 97.56 92 LYS A O 1
ATOM 727 N N . ALA A 1 93 ? 4.094 -4.419 2.274 1.00 98.06 93 ALA A N 1
ATOM 728 C CA . ALA A 1 93 ? 4.795 -3.959 1.077 1.00 98.06 93 ALA A CA 1
ATOM 729 C C . ALA A 1 93 ? 4.362 -2.551 0.648 1.00 98.06 93 ALA A C 1
ATOM 731 O O . ALA A 1 93 ? 5.217 -1.725 0.346 1.00 98.06 93 ALA A O 1
ATOM 732 N N . LEU A 1 94 ? 3.058 -2.254 0.677 1.00 98.19 94 LEU A N 1
ATOM 733 C CA . LEU A 1 94 ? 2.551 -0.912 0.394 1.00 98.19 94 LEU A CA 1
ATOM 734 C C . LEU A 1 94 ? 3.095 0.111 1.396 1.00 98.19 94 LEU A C 1
ATOM 736 O O . LEU A 1 94 ? 3.578 1.147 0.967 1.00 98.19 94 LEU A O 1
ATOM 740 N N . LEU A 1 95 ? 3.106 -0.199 2.698 1.00 97.81 95 LEU A N 1
ATOM 741 C CA . LEU A 1 95 ? 3.694 0.681 3.718 1.00 97.81 95 LEU A CA 1
ATOM 742 C C . LEU A 1 95 ? 5.197 0.898 3.519 1.00 97.81 95 LEU A C 1
ATOM 744 O O . LEU A 1 95 ? 5.670 2.011 3.719 1.00 97.81 95 LEU A O 1
ATOM 748 N N . THR A 1 96 ? 5.944 -0.134 3.117 1.00 98.00 96 THR A N 1
ATOM 749 C CA . THR A 1 96 ? 7.370 0.002 2.789 1.00 98.00 96 THR A CA 1
ATOM 750 C C . THR A 1 96 ? 7.563 1.005 1.656 1.00 98.00 96 THR A C 1
ATOM 752 O O . THR A 1 96 ? 8.294 1.975 1.829 1.00 98.00 96 THR A O 1
ATOM 755 N N . VAL A 1 97 ? 6.832 0.848 0.550 1.00 98.06 97 VAL A N 1
ATOM 756 C CA . VAL A 1 97 ? 6.890 1.791 -0.579 1.00 98.06 97 VAL A CA 1
ATOM 757 C C . VAL A 1 97 ? 6.439 3.195 -0.155 1.00 98.06 97 VAL A C 1
ATOM 759 O O . VAL A 1 97 ? 7.106 4.180 -0.456 1.00 98.06 97 VAL A O 1
ATOM 762 N N . SER A 1 98 ? 5.349 3.307 0.606 1.00 97.88 98 SER A N 1
ATOM 763 C CA . SER A 1 98 ? 4.848 4.583 1.133 1.00 97.88 98 SER A CA 1
ATOM 764 C C . SER A 1 98 ? 5.847 5.291 2.051 1.00 97.88 98 SER A C 1
ATOM 766 O O . SER A 1 98 ? 5.877 6.516 2.081 1.00 97.88 98 SER A O 1
ATOM 768 N N . SER A 1 99 ? 6.670 4.550 2.798 1.00 96.62 99 SER A N 1
ATOM 769 C CA . SER A 1 99 ? 7.698 5.143 3.662 1.00 96.62 99 SER A CA 1
ATOM 770 C C . SER A 1 99 ? 8.883 5.727 2.888 1.00 96.62 99 SER A C 1
ATOM 772 O O . SER A 1 99 ? 9.573 6.602 3.405 1.00 96.62 99 SER A O 1
ATOM 774 N N . GLU A 1 100 ? 9.099 5.269 1.654 1.00 95.81 100 GLU A N 1
ATOM 775 C CA . GLU A 1 100 ? 10.165 5.743 0.765 1.00 95.81 100 GLU A CA 1
ATOM 776 C C . GLU A 1 100 ? 9.662 6.827 -0.207 1.00 95.81 100 GLU A C 1
ATOM 778 O O . GLU A 1 100 ? 10.423 7.714 -0.592 1.00 95.81 100 GLU A O 1
ATOM 783 N N . CYS A 1 101 ? 8.372 6.801 -0.568 1.00 96.00 101 CYS A N 1
ATOM 784 C CA . CYS A 1 101 ? 7.753 7.721 -1.520 1.00 96.00 101 CYS A CA 1
ATOM 785 C C . CYS A 1 101 ? 6.475 8.377 -0.945 1.00 96.00 101 CYS A C 1
ATOM 787 O O . CYS A 1 101 ? 5.399 7.766 -0.964 1.00 96.00 101 CYS A O 1
ATOM 789 N N . PRO A 1 102 ? 6.544 9.647 -0.491 1.00 93.62 102 PRO A N 1
ATOM 790 C CA . PRO A 1 102 ? 5.387 10.357 0.060 1.00 93.62 102 PRO A CA 1
ATOM 791 C C . PRO A 1 102 ? 4.224 10.515 -0.926 1.00 93.62 102 PRO A C 1
ATOM 793 O O . PRO A 1 102 ? 3.069 10.393 -0.528 1.00 93.62 102 PRO A O 1
ATOM 796 N N . THR A 1 103 ? 4.502 10.745 -2.214 1.00 95.25 103 THR A N 1
ATOM 797 C CA . THR A 1 103 ? 3.460 10.853 -3.251 1.00 95.25 103 THR A CA 1
ATOM 798 C C . THR A 1 103 ? 2.659 9.557 -3.357 1.00 95.25 103 THR A C 1
ATOM 800 O O . THR A 1 103 ? 1.431 9.587 -3.301 1.00 95.25 103 THR A O 1
ATOM 803 N N . PHE A 1 104 ? 3.348 8.411 -3.378 1.00 97.12 104 PHE A N 1
ATOM 804 C CA . PHE A 1 104 ? 2.708 7.100 -3.355 1.00 97.12 104 PHE A CA 1
ATOM 805 C C . PHE A 1 104 ? 1.874 6.907 -2.080 1.00 97.12 104 PHE A C 1
ATOM 807 O O . PHE A 1 104 ? 0.742 6.430 -2.143 1.00 97.12 104 PHE A O 1
ATOM 814 N N . ALA A 1 105 ? 2.399 7.316 -0.917 1.00 97.69 105 ALA A N 1
ATOM 815 C CA . ALA A 1 105 ? 1.670 7.265 0.351 1.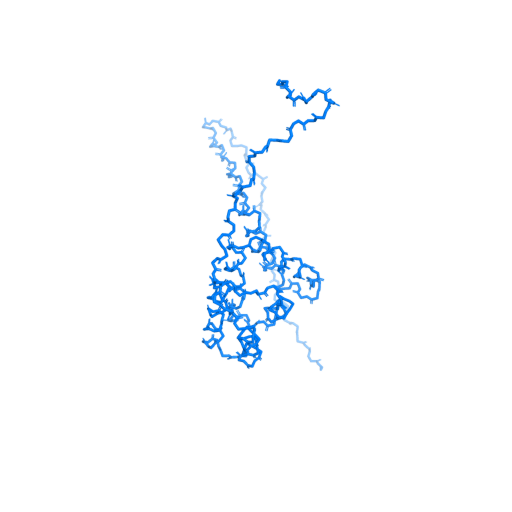00 97.69 105 ALA A CA 1
ATOM 816 C C . ALA A 1 105 ? 0.357 8.061 0.308 1.00 97.69 105 ALA A C 1
ATOM 818 O O . ALA A 1 105 ? -0.682 7.532 0.704 1.00 97.69 105 ALA A O 1
ATOM 819 N N . PHE A 1 106 ? 0.383 9.289 -0.222 1.00 97.62 106 PHE A N 1
ATOM 820 C CA . PHE A 1 106 ? -0.821 10.099 -0.417 1.00 97.62 106 PHE A CA 1
ATOM 821 C C . PHE A 1 106 ? -1.821 9.420 -1.349 1.00 97.62 106 PHE A C 1
ATOM 823 O O . PHE A 1 106 ? -3.005 9.363 -1.019 1.00 97.62 106 PHE A O 1
ATOM 830 N N . SER A 1 107 ? -1.368 8.870 -2.476 1.00 97.94 107 SER A N 1
ATOM 831 C CA . SER A 1 107 ? -2.241 8.178 -3.429 1.00 97.94 107 SER A CA 1
ATOM 832 C C . SER A 1 107 ? -2.952 6.981 -2.786 1.00 97.94 107 SER A C 1
ATOM 834 O O . SER A 1 107 ? -4.167 6.830 -2.933 1.00 97.94 107 SER A O 1
ATOM 836 N N . VAL A 1 108 ? -2.233 6.165 -2.004 1.00 98.31 108 VAL A N 1
ATOM 837 C CA . VAL A 1 108 ? -2.830 5.050 -1.246 1.00 98.31 108 VAL A CA 1
ATOM 838 C C . VAL A 1 108 ? -3.800 5.572 -0.182 1.00 98.31 108 VAL A C 1
ATOM 840 O O . VAL A 1 108 ? -4.907 5.047 -0.055 1.00 98.31 108 VAL A O 1
ATOM 843 N N . TRP A 1 109 ? -3.419 6.612 0.566 1.00 98.25 109 TRP A N 1
ATOM 844 C CA . TRP A 1 109 ? -4.256 7.195 1.617 1.00 98.25 109 TRP A CA 1
ATOM 845 C C . TRP A 1 109 ? -5.575 7.742 1.061 1.00 98.25 109 TRP A C 1
ATOM 847 O O . TRP A 1 109 ? -6.632 7.360 1.558 1.00 98.25 109 TRP A O 1
ATOM 857 N N . TYR A 1 110 ? -5.544 8.538 -0.014 1.00 97.94 110 TYR A N 1
ATOM 858 C CA . TYR A 1 110 ? -6.755 9.068 -0.651 1.00 97.94 110 TYR A CA 1
ATOM 859 C C . TYR A 1 110 ? -7.658 7.957 -1.186 1.00 97.94 110 TYR A C 1
ATOM 861 O O . TYR A 1 110 ? -8.875 8.012 -0.996 1.00 97.94 110 TYR A O 1
ATOM 869 N N . PHE A 1 111 ? -7.079 6.925 -1.810 1.00 97.69 111 PHE A N 1
ATOM 870 C CA . PHE A 1 111 ? -7.866 5.790 -2.279 1.00 97.69 111 PHE A CA 1
ATOM 871 C C . PHE A 1 111 ? -8.582 5.106 -1.107 1.00 97.69 111 PHE A C 1
ATOM 873 O O . PHE A 1 111 ? -9.805 4.964 -1.119 1.00 97.69 111 PHE A O 1
ATOM 880 N N . LEU A 1 112 ? -7.845 4.728 -0.059 1.00 97.62 112 LEU A N 1
ATOM 881 C CA . LEU A 1 112 ? -8.414 4.039 1.102 1.00 97.62 112 LEU A CA 1
ATOM 882 C C . LEU A 1 112 ? -9.415 4.903 1.873 1.00 97.62 112 LEU A C 1
ATOM 884 O O . LEU A 1 112 ? -10.392 4.371 2.397 1.00 97.62 112 LEU A O 1
ATOM 888 N N . GLN A 1 113 ? -9.197 6.217 1.923 1.00 97.38 113 GLN A N 1
ATOM 889 C CA . GLN A 1 113 ? -10.126 7.159 2.533 1.00 97.38 113 GLN A CA 1
ATOM 890 C C . GLN A 1 113 ? -11.447 7.214 1.759 1.00 97.38 113 GLN A C 1
ATOM 892 O O . GLN A 1 113 ? -12.507 7.267 2.380 1.00 97.38 113 GLN A O 1
ATOM 897 N N . SER A 1 114 ? -11.406 7.144 0.424 1.00 97.31 114 SER A N 1
ATOM 898 C CA . SER A 1 114 ? -12.620 7.188 -0.403 1.00 97.31 114 SER A CA 1
ATOM 899 C C . SER A 1 114 ? -13.522 5.957 -0.249 1.00 97.31 114 SER A C 1
ATOM 901 O O . SER A 1 114 ? -14.725 6.065 -0.454 1.00 97.31 114 SER A O 1
ATOM 903 N N . VAL A 1 115 ? -12.965 4.813 0.170 1.00 96.75 115 VAL A N 1
ATOM 904 C CA . VAL A 1 115 ? -13.703 3.552 0.398 1.00 96.75 115 VAL A CA 1
ATOM 905 C C . VAL A 1 115 ? -13.826 3.183 1.883 1.00 96.75 115 VAL A C 1
ATOM 907 O O . VAL A 1 115 ? -14.187 2.057 2.232 1.00 96.75 115 VAL A O 1
ATOM 910 N N . GLN A 1 116 ? -13.497 4.105 2.795 1.00 96.25 116 GLN A N 1
ATOM 911 C CA . GLN A 1 116 ? -13.392 3.791 4.224 1.00 96.25 116 GLN A CA 1
ATOM 912 C C . GLN A 1 116 ? -14.712 3.338 4.856 1.00 96.25 116 GLN A C 1
ATOM 914 O O . GLN A 1 116 ? -14.690 2.498 5.758 1.00 96.25 116 GLN A O 1
ATOM 919 N N . ASP A 1 117 ? -15.835 3.867 4.370 1.00 96.31 117 ASP A N 1
ATOM 920 C CA . ASP A 1 117 ? -17.168 3.592 4.907 1.00 96.31 117 ASP A CA 1
ATOM 921 C C . ASP A 1 117 ? -17.666 2.190 4.531 1.00 96.31 117 ASP A C 1
ATOM 923 O O . ASP A 1 117 ? -18.453 1.595 5.264 1.00 96.31 117 ASP A O 1
ATOM 927 N N . GLU A 1 118 ? -17.155 1.620 3.437 1.00 95.62 118 GLU A N 1
ATOM 928 C CA . GLU A 1 118 ? -17.509 0.270 2.990 1.00 95.62 118 GLU A CA 1
ATOM 929 C C . GLU A 1 118 ? -16.826 -0.814 3.835 1.00 95.62 118 GLU A C 1
ATOM 931 O O . GLU A 1 118 ? -17.417 -1.854 4.125 1.00 95.62 118 GLU A O 1
ATOM 936 N N . CYS A 1 119 ? -15.569 -0.585 4.233 1.00 94.38 119 CYS A N 1
ATOM 937 C CA . CYS A 1 119 ? -14.723 -1.576 4.910 1.00 94.38 119 CYS A CA 1
ATOM 938 C C . CYS A 1 119 ? -13.951 -0.985 6.111 1.00 94.38 119 CYS A C 1
ATOM 940 O O . CYS A 1 119 ? -12.717 -1.071 6.162 1.00 94.38 119 CYS A O 1
ATOM 942 N N . PRO A 1 120 ? -14.637 -0.406 7.119 1.00 94.88 120 PRO A N 1
ATOM 943 C CA . PRO A 1 120 ? -13.998 0.394 8.169 1.00 94.88 120 PRO A CA 1
ATOM 944 C C . PRO A 1 120 ? -13.021 -0.396 9.047 1.00 94.88 120 PRO A C 1
ATOM 946 O O . PRO A 1 120 ? -12.053 0.164 9.560 1.00 94.88 120 PRO A O 1
ATOM 949 N N . ALA A 1 121 ? -13.252 -1.699 9.232 1.00 93.44 121 ALA A N 1
ATOM 950 C CA . ALA A 1 121 ? -12.375 -2.553 10.032 1.00 93.44 121 ALA A CA 1
ATOM 951 C C . ALA A 1 121 ? -11.003 -2.768 9.369 1.00 93.44 121 ALA A C 1
ATOM 953 O O . ALA A 1 121 ? -10.004 -2.964 10.060 1.00 93.44 121 ALA A O 1
ATOM 954 N N . GLN A 1 122 ? -10.948 -2.731 8.037 1.00 93.06 122 GLN A N 1
ATOM 955 C CA . GLN A 1 122 ? -9.736 -2.946 7.255 1.00 93.06 122 GLN A CA 1
ATOM 956 C C . GLN A 1 122 ? -9.021 -1.630 6.946 1.00 93.06 122 GLN A C 1
ATOM 958 O O . GLN A 1 122 ? -7.791 -1.591 6.986 1.00 93.06 122 GLN A O 1
ATOM 963 N N . THR A 1 123 ? -9.776 -0.569 6.651 1.00 95.88 123 THR A N 1
ATOM 964 C CA . THR A 1 123 ? -9.242 0.731 6.225 1.00 95.88 123 THR A CA 1
ATOM 965 C C . THR A 1 123 ? -8.690 1.538 7.392 1.00 95.88 123 THR A C 1
ATOM 967 O O . THR A 1 123 ? -7.559 2.003 7.301 1.00 95.88 123 THR A O 1
ATOM 970 N N . LYS A 1 124 ? -9.406 1.657 8.519 1.00 95.31 124 LYS A N 1
ATOM 971 C CA . LYS A 1 124 ? -8.998 2.543 9.631 1.00 95.31 124 LYS A CA 1
ATOM 972 C C . LYS A 1 124 ? -7.598 2.251 10.191 1.00 95.31 124 LYS A C 1
ATOM 974 O O . LYS A 1 124 ? -6.813 3.192 10.295 1.00 95.31 124 LYS A O 1
ATOM 979 N N . PRO A 1 125 ? -7.226 0.995 10.519 1.00 94.00 125 PRO A N 1
ATOM 980 C CA . PRO A 1 125 ? -5.877 0.714 11.010 1.00 94.00 125 PRO A CA 1
ATOM 981 C C . PRO A 1 125 ? -4.804 1.015 9.960 1.00 94.00 125 PRO A C 1
ATOM 983 O O . PRO A 1 125 ? -3.690 1.391 10.306 1.00 94.00 125 PRO A O 1
ATOM 986 N N . PHE A 1 126 ? -5.134 0.842 8.679 1.00 95.12 126 PHE A N 1
ATOM 987 C CA . PHE A 1 126 ? -4.198 1.069 7.588 1.00 95.12 126 PHE A CA 1
ATOM 988 C C . PHE A 1 126 ? -4.001 2.569 7.321 1.00 95.12 126 PHE A C 1
ATOM 990 O O . PHE A 1 126 ? -2.865 3.021 7.207 1.00 95.12 126 PHE A O 1
ATOM 997 N N . LEU A 1 127 ? -5.084 3.351 7.329 1.00 96.75 127 LEU A N 1
ATOM 998 C CA . LEU A 1 127 ? -5.047 4.812 7.236 1.00 96.75 127 LEU A CA 1
ATOM 999 C C . LEU A 1 127 ? -4.193 5.424 8.348 1.00 96.75 127 LEU A C 1
ATOM 1001 O O . LEU A 1 127 ? -3.341 6.251 8.052 1.00 96.75 127 LEU A O 1
ATOM 1005 N N . TYR A 1 128 ? -4.329 4.949 9.588 1.00 95.19 128 TYR A N 1
ATOM 1006 C CA . TYR A 1 128 ? -3.501 5.413 10.707 1.00 95.19 128 TYR A CA 1
ATOM 1007 C C . TYR A 1 128 ? -1.994 5.199 10.469 1.00 95.19 128 TYR A C 1
ATOM 1009 O O . TYR A 1 128 ? -1.171 6.049 10.803 1.00 95.19 128 TYR A O 1
ATOM 1017 N N . LEU A 1 129 ? -1.612 4.066 9.869 1.00 95.12 129 LEU A N 1
ATOM 1018 C CA . LEU A 1 129 ? -0.210 3.791 9.540 1.00 95.12 129 LEU A CA 1
ATOM 1019 C C . LEU A 1 129 ? 0.289 4.661 8.380 1.00 95.12 129 LEU A C 1
ATOM 1021 O O . LEU A 1 129 ? 1.420 5.134 8.426 1.00 95.12 129 LEU A O 1
ATOM 1025 N N . LEU A 1 130 ? -0.549 4.908 7.372 1.00 95.94 130 LEU A N 1
ATOM 1026 C CA . LEU A 1 130 ? -0.216 5.803 6.260 1.00 95.94 130 LEU A CA 1
ATOM 1027 C C . LEU A 1 130 ? -0.092 7.258 6.715 1.00 95.94 130 LEU A C 1
ATOM 1029 O O . LEU A 1 130 ? 0.824 7.947 6.282 1.00 95.94 130 LEU A O 1
ATOM 1033 N N . GLU A 1 131 ? -0.948 7.712 7.630 1.00 95.44 131 GLU A N 1
ATOM 1034 C CA . GLU A 1 131 ? -0.821 9.030 8.258 1.00 95.44 131 GLU A CA 1
ATOM 1035 C C . GLU A 1 131 ? 0.527 9.176 8.962 1.00 95.44 131 GLU A C 1
ATOM 1037 O O . GLU A 1 131 ? 1.183 10.201 8.803 1.00 95.44 131 GLU A O 1
ATOM 1042 N N . ALA A 1 132 ? 0.995 8.136 9.658 1.00 92.56 132 ALA A N 1
ATOM 1043 C CA . ALA A 1 132 ? 2.322 8.149 10.264 1.00 92.56 132 ALA A CA 1
ATOM 1044 C C . ALA A 1 132 ? 3.458 8.202 9.222 1.00 92.56 132 ALA A C 1
ATOM 1046 O O . ALA A 1 132 ? 4.490 8.818 9.484 1.00 92.56 132 ALA A O 1
ATOM 1047 N N . CYS A 1 133 ? 3.282 7.593 8.042 1.00 93.12 133 CYS A N 1
ATOM 1048 C CA . CYS A 1 133 ? 4.235 7.712 6.930 1.00 93.12 133 CYS A CA 1
ATOM 1049 C C . CYS A 1 133 ? 4.251 9.123 6.322 1.00 93.12 133 CYS A C 1
ATOM 1051 O O . CYS A 1 133 ? 5.312 9.611 5.948 1.00 93.12 133 CYS A O 1
ATOM 1053 N N . ILE A 1 134 ? 3.089 9.772 6.224 1.00 94.56 134 ILE A N 1
ATOM 1054 C CA . ILE A 1 134 ? 2.923 11.070 5.556 1.00 94.56 134 ILE A CA 1
ATOM 1055 C C . ILE A 1 134 ? 3.294 12.236 6.482 1.00 94.56 134 ILE A C 1
ATOM 1057 O O . ILE A 1 134 ? 4.024 13.144 6.091 1.00 94.56 134 ILE A O 1
ATOM 1061 N N . PHE A 1 135 ? 2.767 12.227 7.705 1.00 92.38 135 PHE A N 1
ATOM 1062 C CA . PHE A 1 135 ? 2.853 13.337 8.657 1.00 92.38 135 PHE A CA 1
ATOM 1063 C C . PHE A 1 135 ? 3.879 13.092 9.772 1.00 92.38 135 PHE A C 1
ATOM 1065 O O . PHE A 1 135 ? 4.143 13.987 10.575 1.00 92.38 135 PHE A O 1
ATOM 1072 N N . GLY A 1 136 ? 4.475 11.899 9.814 1.00 87.75 136 GLY A N 1
ATOM 1073 C CA . GLY A 1 136 ? 5.345 11.458 10.897 1.00 87.75 136 GLY A CA 1
ATOM 1074 C C . GLY A 1 136 ? 4.570 10.849 12.073 1.00 87.75 136 GLY A C 1
ATOM 1075 O O . GLY A 1 136 ? 3.338 10.876 12.113 1.00 87.75 136 GLY A O 1
ATOM 1076 N N . PRO A 1 137 ? 5.279 10.263 13.054 1.00 82.50 137 PRO A N 1
ATOM 1077 C CA . PRO A 1 137 ? 4.643 9.683 14.229 1.00 82.50 137 PRO A CA 1
ATOM 1078 C C . PRO A 1 137 ? 3.911 10.762 15.044 1.00 82.50 137 PRO A C 1
ATOM 1080 O O . PRO A 1 137 ? 4.383 11.902 15.114 1.00 82.50 137 PRO A O 1
ATOM 1083 N N . PRO A 1 138 ? 2.795 10.420 15.716 1.00 78.25 138 PRO A N 1
ATOM 1084 C CA . PRO A 1 138 ? 2.129 11.361 16.603 1.00 78.25 138 PRO A CA 1
ATOM 1085 C C . PRO A 1 138 ? 3.088 11.810 17.718 1.00 78.25 138 PRO A C 1
ATOM 1087 O O . PRO A 1 138 ? 3.938 11.024 18.157 1.00 78.25 138 PRO A O 1
ATOM 1090 N N . PRO A 1 139 ? 2.961 13.057 18.207 1.00 78.88 139 PRO A N 1
ATOM 1091 C CA . PRO A 1 139 ? 3.783 13.529 19.310 1.00 78.88 139 PRO A CA 1
ATOM 1092 C C . PRO A 1 139 ? 3.589 12.624 20.537 1.00 78.88 139 PRO A C 1
ATOM 1094 O O . PRO A 1 139 ? 2.476 12.141 20.779 1.00 78.88 139 PRO A O 1
ATOM 1097 N N . PRO A 1 140 ? 4.649 12.382 21.331 1.00 83.31 140 PRO A N 1
ATOM 1098 C CA . PRO A 1 140 ? 4.524 11.589 22.544 1.00 83.31 140 PRO A CA 1
ATOM 1099 C C . PRO A 1 140 ? 3.490 12.231 23.480 1.00 83.31 140 PRO A C 1
ATOM 1101 O O . PRO A 1 140 ? 3.417 13.463 23.557 1.00 83.31 140 PRO A O 1
ATOM 1104 N N . PRO A 1 141 ? 2.694 11.427 24.211 1.00 85.56 141 PRO A N 1
ATOM 1105 C CA . PRO A 1 141 ? 1.764 11.976 25.184 1.00 85.56 141 PRO A CA 1
ATOM 1106 C C . PRO A 1 141 ? 2.537 12.812 26.214 1.00 85.56 141 PRO A C 1
ATOM 1108 O O . PRO A 1 141 ? 3.670 12.458 26.568 1.00 85.56 141 PRO A O 1
ATOM 1111 N N . PRO A 1 142 ? 1.953 13.917 26.712 1.00 87.19 142 PRO A N 1
ATOM 1112 C CA . PRO A 1 142 ? 2.596 14.712 27.743 1.00 87.19 142 PRO A CA 1
ATOM 1113 C C . PRO A 1 142 ? 2.906 13.821 28.953 1.00 87.19 142 PRO A C 1
ATOM 1115 O O . PRO A 1 142 ? 2.115 12.926 29.279 1.00 87.19 142 PRO A O 1
ATOM 1118 N N . PRO A 1 143 ? 4.049 14.038 29.630 1.00 88.00 143 PRO A N 1
ATOM 1119 C CA . PRO A 1 143 ? 4.378 13.269 30.815 1.00 88.00 143 PRO A CA 1
ATOM 1120 C C . PRO A 1 143 ? 3.234 13.397 31.829 1.00 88.00 143 PRO A C 1
ATOM 1122 O O . PRO A 1 143 ? 2.674 14.490 31.981 1.00 88.00 143 PRO A O 1
ATOM 1125 N N . PRO A 1 144 ? 2.873 12.309 32.533 1.00 88.56 144 PRO A N 1
ATOM 1126 C CA . PRO A 1 144 ? 1.835 12.378 33.547 1.00 88.56 144 PRO A CA 1
ATOM 1127 C C . PRO A 1 144 ? 2.186 13.481 34.557 1.00 88.56 144 PRO A C 1
ATOM 1129 O O . PRO A 1 144 ? 3.372 13.657 34.873 1.00 88.56 144 PRO A O 1
ATOM 1132 N N . PRO A 1 145 ? 1.190 14.222 35.083 1.00 85.69 145 PRO A N 1
ATOM 1133 C CA . PRO A 1 145 ? 1.448 15.224 36.103 1.00 85.69 145 PRO A CA 1
ATOM 1134 C C . PRO A 1 145 ? 2.256 14.566 37.217 1.00 85.69 145 PRO A C 1
ATOM 1136 O O . PRO A 1 145 ? 1.845 13.527 37.745 1.00 85.69 145 PRO A O 1
ATOM 1139 N N . ARG A 1 146 ? 3.419 15.135 37.568 1.00 79.81 146 ARG A N 1
ATOM 1140 C CA . ARG A 1 146 ? 4.173 14.663 38.734 1.00 79.81 146 ARG A CA 1
ATOM 1141 C C . ARG A 1 146 ? 3.198 14.681 39.903 1.00 79.81 146 ARG A C 1
ATOM 1143 O O . ARG A 1 146 ? 2.771 15.763 40.307 1.00 79.81 146 ARG A O 1
ATOM 1150 N N . ARG A 1 147 ? 2.832 13.506 40.435 1.00 73.81 147 ARG A N 1
ATOM 1151 C CA . ARG A 1 147 ? 2.111 13.429 41.708 1.00 73.81 147 ARG A CA 1
ATOM 1152 C C . ARG A 1 147 ? 2.945 14.242 42.684 1.00 73.81 147 ARG A C 1
ATOM 1154 O O . ARG A 1 147 ? 4.070 13.850 42.997 1.00 73.81 147 ARG A O 1
ATOM 1161 N N . ARG A 1 148 ? 2.440 15.411 43.095 1.00 66.56 148 ARG A N 1
ATOM 1162 C CA . ARG A 1 148 ? 3.061 16.169 44.176 1.00 66.56 148 ARG A CA 1
ATOM 1163 C C . ARG A 1 148 ? 3.110 15.196 45.339 1.00 66.56 148 ARG A C 1
ATOM 1165 O O . ARG A 1 148 ? 2.068 14.715 45.780 1.00 66.56 148 ARG A O 1
ATOM 1172 N N . ARG A 1 149 ? 4.323 14.828 45.752 1.00 71.00 149 ARG A N 1
ATOM 1173 C CA . ARG A 1 149 ? 4.517 14.058 46.974 1.00 71.00 149 ARG A CA 1
ATOM 1174 C C . ARG A 1 149 ? 3.758 14.837 48.054 1.00 71.00 149 ARG A C 1
ATOM 1176 O O . ARG A 1 149 ? 3.994 16.045 48.137 1.00 71.00 149 ARG A O 1
ATOM 1183 N N . PRO A 1 150 ? 2.807 14.225 48.778 1.00 65.38 150 PRO A N 1
ATOM 1184 C CA . PRO A 1 150 ? 2.098 14.932 49.832 1.00 65.38 150 PRO A CA 1
ATOM 1185 C C . PRO A 1 150 ? 3.144 15.561 50.750 1.00 65.38 150 PRO A C 1
ATOM 1187 O O . PRO A 1 150 ? 4.090 14.887 51.167 1.00 65.38 150 PRO A O 1
ATOM 1190 N N . SER A 1 151 ? 3.033 16.874 50.959 1.00 69.31 151 SER A N 1
ATOM 1191 C CA . SER A 1 151 ? 3.937 17.599 51.842 1.00 69.31 151 SER A CA 1
ATOM 1192 C C . SER A 1 151 ? 3.901 16.918 53.213 1.00 69.31 151 SER A C 1
ATOM 1194 O O . SER A 1 151 ? 2.799 16.675 53.717 1.00 69.31 151 SER A O 1
ATOM 1196 N N . PRO A 1 152 ? 5.055 16.586 53.820 1.00 65.31 152 PRO A N 1
ATOM 1197 C CA . PRO A 1 152 ? 5.079 16.075 55.181 1.00 65.31 152 PRO A CA 1
ATOM 1198 C C . PRO A 1 152 ? 4.516 17.172 56.094 1.00 65.31 152 PRO A C 1
ATOM 1200 O O . PRO A 1 152 ? 5.180 18.176 56.329 1.00 65.31 152 PRO A O 1
ATOM 1203 N N . GLY A 1 153 ? 3.253 17.028 56.504 1.00 67.75 153 GLY A N 1
ATOM 1204 C CA . GLY A 1 153 ? 2.520 18.022 57.296 1.00 67.75 153 GLY A CA 1
ATOM 1205 C C . GLY A 1 153 ? 1.143 18.428 56.757 1.00 67.75 153 GLY A C 1
ATOM 1206 O O . GLY A 1 153 ? 0.452 19.182 57.434 1.00 67.75 153 GLY A O 1
ATOM 1207 N N . ALA A 1 154 ? 0.710 17.946 55.585 1.00 57.41 154 ALA A N 1
ATOM 1208 C CA . ALA A 1 154 ? -0.685 18.124 55.174 1.00 57.41 154 ALA A CA 1
ATOM 1209 C C . ALA A 1 154 ? -1.606 17.294 56.098 1.00 57.41 154 ALA A C 1
ATOM 1211 O O . ALA A 1 154 ? -1.366 16.090 56.238 1.00 57.41 154 ALA A O 1
ATOM 1212 N N . PRO A 1 155 ? -2.630 17.898 56.734 1.00 57.31 155 PRO A N 1
ATOM 1213 C CA . PRO A 1 155 ? -3.598 17.164 57.536 1.00 57.31 155 PRO A CA 1
ATOM 1214 C C . PRO A 1 155 ? -4.247 16.073 56.683 1.00 57.31 155 PRO A C 1
ATOM 1216 O O . PRO A 1 155 ? -4.712 16.336 55.574 1.00 57.31 155 PRO A O 1
ATOM 1219 N N . LEU A 1 156 ? -4.259 14.846 57.199 1.00 59.53 156 LEU A N 1
ATOM 1220 C CA . LEU A 1 156 ? -5.096 13.766 56.690 1.00 59.53 156 LEU A CA 1
ATOM 1221 C C . LEU A 1 156 ? -6.561 14.164 56.930 1.00 59.53 156 LEU A C 1
ATOM 1223 O O . LEU A 1 156 ? -7.142 13.774 57.938 1.00 59.53 156 LEU A O 1
ATOM 1227 N N . GLU A 1 157 ? -7.163 14.946 56.031 1.00 57.03 157 GLU A N 1
ATOM 1228 C CA . GLU A 1 157 ? -8.622 14.966 55.926 1.00 57.03 157 GLU A CA 1
ATOM 1229 C C . GLU A 1 157 ? -9.069 13.612 55.373 1.00 57.03 157 GLU A C 1
ATOM 1231 O O . GLU A 1 157 ? -9.050 13.325 54.177 1.00 57.03 157 GLU A O 1
ATOM 1236 N N . GLU A 1 158 ? -9.311 12.731 56.339 1.00 54.75 158 GLU A N 1
ATOM 1237 C CA . GLU A 1 158 ? -10.341 11.707 56.395 1.00 54.75 158 GLU A CA 1
ATOM 1238 C C . GLU A 1 158 ? -10.977 11.362 55.040 1.00 54.75 158 GLU A C 1
ATOM 1240 O O . GLU A 1 158 ? -11.933 11.976 54.569 1.00 54.75 158 GLU A O 1
ATOM 1245 N N . SER A 1 159 ? -10.462 10.285 54.446 1.00 54.00 159 SER A N 1
ATOM 1246 C CA . SER A 1 159 ? -11.139 9.505 53.413 1.00 54.00 159 SER A CA 1
ATOM 1247 C C . SER A 1 159 ? -12.446 8.918 53.961 1.00 54.00 159 SER A C 1
ATOM 1249 O O . SER A 1 159 ? -12.541 7.732 54.262 1.00 54.00 159 SER A O 1
ATOM 1251 N N . ARG A 1 160 ? -13.480 9.752 54.077 1.00 55.75 160 ARG A N 1
ATOM 1252 C CA . ARG A 1 160 ? -14.880 9.332 54.125 1.00 55.75 160 ARG A CA 1
ATOM 1253 C C . ARG A 1 160 ? -15.448 9.404 52.720 1.00 55.75 160 ARG A C 1
ATOM 1255 O O . ARG A 1 160 ? -16.034 10.412 52.356 1.00 55.75 160 ARG A O 1
ATOM 1262 N N . ALA A 1 161 ? -15.280 8.339 51.947 1.00 58.06 161 A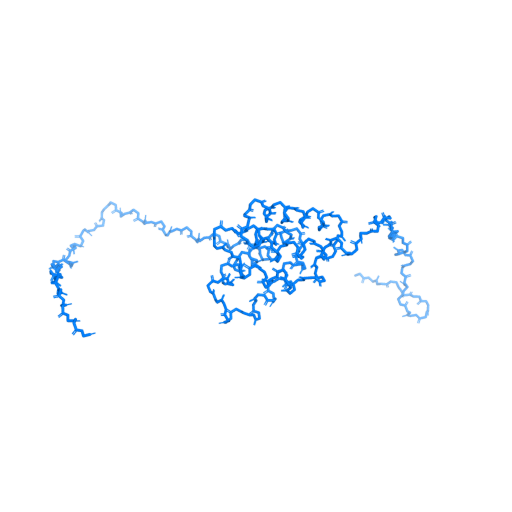LA A N 1
ATOM 1263 C CA . ALA A 1 161 ? -16.229 7.944 50.905 1.00 58.06 161 ALA A CA 1
ATOM 1264 C C . ALA A 1 161 ? -15.706 6.688 50.198 1.00 58.06 161 ALA A C 1
ATOM 1266 O O . ALA A 1 161 ? -14.916 6.796 49.269 1.00 58.06 161 ALA A O 1
ATOM 1267 N N . TRP A 1 162 ? -16.148 5.513 50.656 1.00 53.50 162 TRP A N 1
ATOM 1268 C CA . TRP A 1 162 ? -16.734 4.435 49.838 1.00 53.50 162 TRP A CA 1
ATOM 1269 C C . TRP A 1 162 ? -16.764 3.126 50.639 1.00 53.50 162 TRP A C 1
ATOM 1271 O O . TRP A 1 162 ? -15.944 2.231 50.470 1.00 53.50 162 TRP A O 1
ATOM 1281 N N . THR A 1 163 ? -17.773 2.989 51.497 1.00 52.78 163 THR A N 1
ATOM 1282 C CA . THR A 1 163 ? -18.323 1.688 51.908 1.00 52.78 163 THR A CA 1
ATOM 1283 C C . THR A 1 163 ? -19.484 1.330 50.974 1.00 52.78 163 THR A C 1
ATOM 1285 O O . THR A 1 163 ? -20.611 1.098 51.397 1.00 52.78 163 THR A O 1
ATOM 1288 N N . GLY A 1 164 ? -19.229 1.345 49.665 1.00 50.53 164 GLY A N 1
ATOM 1289 C CA . GLY A 1 164 ? -20.159 0.830 48.663 1.00 50.53 164 GLY A CA 1
ATOM 1290 C C . GLY A 1 164 ? -19.836 -0.633 48.401 1.00 50.53 164 GLY A C 1
ATOM 1291 O O . GLY A 1 164 ? -18.928 -0.927 47.630 1.00 50.53 164 GLY A O 1
ATOM 1292 N N . SER A 1 165 ? -20.540 -1.546 49.071 1.00 63.03 165 SER A N 1
ATOM 1293 C CA . SER A 1 165 ? -20.463 -2.978 48.758 1.00 63.03 165 SER A CA 1
ATOM 1294 C C . SER A 1 165 ? -20.859 -3.207 47.290 1.00 63.03 165 SER A C 1
ATOM 1296 O O . SER A 1 165 ? -21.860 -2.634 46.853 1.00 63.03 165 SER A O 1
ATOM 1298 N N . PRO A 1 166 ? -20.129 -4.027 46.514 1.00 64.56 166 PRO A N 1
ATOM 1299 C CA . PRO A 1 166 ? -20.554 -4.371 45.163 1.00 64.56 166 PRO A CA 1
ATOM 1300 C C . PRO A 1 166 ? -21.844 -5.210 45.222 1.00 64.56 166 PRO A C 1
ATOM 1302 O O . PRO A 1 166 ? -21.915 -6.145 46.026 1.00 64.56 166 PRO A O 1
ATOM 1305 N N . PRO A 1 167 ? -22.870 -4.930 44.397 1.00 60.09 167 PRO A N 1
ATOM 1306 C CA . PRO A 1 167 ? -24.011 -5.824 44.285 1.00 60.09 167 PRO A CA 1
ATOM 1307 C C . PRO A 1 167 ? -23.577 -7.134 43.615 1.00 60.09 167 PRO A C 1
ATOM 1309 O O . PRO A 1 167 ? -22.926 -7.140 42.568 1.00 60.09 167 PRO A O 1
ATOM 1312 N N . LEU A 1 168 ? -23.951 -8.249 44.241 1.00 58.38 168 LEU A N 1
ATOM 1313 C CA . LEU A 1 168 ? -23.850 -9.599 43.693 1.00 58.38 168 LEU A CA 1
ATOM 1314 C C . LEU A 1 168 ? -24.604 -9.664 42.356 1.00 58.38 168 LEU A C 1
ATOM 1316 O O . LEU A 1 168 ? -25.832 -9.591 42.319 1.00 58.38 168 LEU A O 1
ATOM 1320 N N . VAL A 1 169 ? -23.865 -9.804 41.256 1.00 66.19 169 VAL A N 1
ATOM 1321 C CA . VAL A 1 169 ? -24.426 -10.088 39.931 1.00 66.19 169 VAL A CA 1
ATOM 1322 C C . VAL A 1 169 ? -24.973 -11.514 39.943 1.00 66.19 169 VAL A C 1
ATOM 1324 O O . VAL A 1 169 ? -24.222 -12.488 39.988 1.00 66.19 169 VAL A O 1
ATOM 1327 N N . GLY A 1 170 ? -26.301 -11.617 39.930 1.00 61.84 170 GLY A N 1
ATOM 1328 C CA . GLY A 1 170 ? -27.033 -12.867 39.788 1.00 61.84 170 GLY A CA 1
ATOM 1329 C C . GLY A 1 170 ? -26.817 -13.485 38.408 1.00 61.84 170 GLY A C 1
ATOM 1330 O O . GLY A 1 170 ? -27.043 -12.861 37.372 1.00 61.84 170 GLY A O 1
ATOM 1331 N N . THR A 1 171 ? -26.400 -14.743 38.405 1.00 59.47 171 THR A N 1
ATOM 1332 C CA . THR A 1 171 ? -26.318 -15.627 37.245 1.00 59.47 171 THR A CA 1
ATOM 1333 C C . THR A 1 171 ? -27.721 -16.032 36.782 1.00 59.47 171 THR A C 1
ATOM 1335 O O . THR A 1 171 ? -28.245 -17.087 37.132 1.00 59.47 171 THR A O 1
ATOM 1338 N N . GLY A 1 172 ? -28.349 -15.186 35.966 1.00 57.16 172 GLY A N 1
ATOM 1339 C CA . GLY A 1 172 ? -29.592 -15.501 35.262 1.00 57.16 172 GLY A CA 1
ATOM 1340 C C . GLY A 1 172 ? -29.333 -16.331 34.004 1.00 57.16 172 GLY A C 1
ATOM 1341 O O . GLY A 1 172 ? -29.191 -15.790 32.913 1.00 57.16 172 GLY A O 1
ATOM 1342 N N . ARG A 1 173 ? -29.271 -17.656 34.156 1.00 59.75 173 ARG A N 1
ATOM 1343 C CA . ARG A 1 173 ? -29.326 -18.630 33.057 1.00 59.75 173 ARG A CA 1
ATOM 1344 C C . ARG A 1 173 ? -30.782 -18.740 32.588 1.00 59.75 173 ARG A C 1
ATOM 1346 O O . ARG A 1 173 ? -31.582 -19.374 33.267 1.00 59.75 173 ARG A O 1
ATOM 1353 N N . ALA A 1 174 ? -31.125 -18.143 31.448 1.00 59.16 174 ALA A N 1
ATOM 1354 C CA . ALA A 1 174 ? -32.422 -18.344 30.803 1.00 59.16 174 ALA A CA 1
ATOM 1355 C C . ALA A 1 174 ? -32.286 -19.326 29.631 1.00 59.16 174 ALA A C 1
ATOM 1357 O O . ALA A 1 174 ? -31.547 -19.102 28.675 1.00 59.16 174 ALA A O 1
ATOM 1358 N N . VAL A 1 175 ? -32.999 -20.439 29.773 1.00 61.84 175 VAL A N 1
ATOM 1359 C CA . VAL A 1 175 ? -33.272 -21.476 28.780 1.00 61.84 175 VAL A CA 1
ATOM 1360 C C . VAL A 1 175 ? -34.598 -21.131 28.090 1.00 61.84 175 VAL A C 1
ATOM 1362 O O . VAL A 1 175 ? -35.584 -20.889 28.779 1.00 61.84 175 VAL A O 1
ATOM 1365 N N . SER A 1 176 ? -34.635 -21.144 26.757 1.00 62.25 176 SER A N 1
ATOM 1366 C CA . SER A 1 176 ? -35.806 -21.441 25.896 1.00 62.25 176 SER A CA 1
ATOM 1367 C C . SER A 1 176 ? -35.297 -21.427 24.453 1.00 62.25 176 SER A C 1
ATOM 1369 O O . SER A 1 176 ? -34.729 -20.427 24.037 1.00 62.25 176 SER A O 1
ATOM 1371 N N . GLN A 1 177 ? -35.187 -22.547 23.734 1.00 63.00 177 GLN A N 1
ATOM 1372 C CA . GLN A 1 177 ? -36.251 -23.365 23.130 1.00 63.00 177 GLN A CA 1
ATOM 1373 C C . GLN A 1 177 ? -37.254 -22.566 22.293 1.00 63.00 177 GLN A C 1
ATOM 1375 O O . GLN A 1 177 ? -38.247 -22.072 22.817 1.00 63.00 177 GLN A O 1
ATOM 1380 N N . SER A 1 178 ? -36.988 -22.540 20.986 1.00 66.56 178 SER A N 1
ATOM 1381 C CA . SER A 1 178 ? -37.953 -22.772 19.902 1.00 66.56 178 SER A CA 1
ATOM 1382 C C . SER A 1 178 ? -37.184 -22.976 18.604 1.00 66.56 178 SER A C 1
ATOM 1384 O O . SER A 1 178 ? -36.375 -22.071 18.293 1.00 66.56 178 SER A O 1
#

Nearest PDB structures (foldseek):
  8i0u-assembly1_V  TM=5.222E-01  e=5.899E+00  Homo sapiens
  7oqs-assembly1_A-2  TM=2.030E-01  e=2.263E+00  Homo sapiens